Protein AF-A0A7S3H8K3-F1 (afdb_monomer_lite)

pLDDT: mean 78.63, std 16.12, range [33.09, 97.62]

Structure (mmCIF, N/CA/C/O backbone):
data_AF-A0A7S3H8K3-F1
#
_entry.id   AF-A0A7S3H8K3-F1
#
loop_
_atom_site.group_PDB
_atom_site.id
_atom_site.type_symbol
_atom_site.label_atom_id
_atom_site.label_alt_id
_atom_site.label_comp_id
_atom_site.label_asym_id
_atom_site.label_entity_id
_atom_site.label_seq_id
_atom_site.pdbx_PDB_ins_code
_atom_site.Cartn_x
_atom_site.Cartn_y
_atom_site.Cartn_z
_atom_site.occupancy
_atom_site.B_iso_or_equiv
_atom_site.auth_seq_id
_atom_site.auth_comp_id
_atom_site.auth_asym_id
_atom_site.auth_atom_id
_atom_site.pdbx_PDB_model_num
ATOM 1 N N . MET A 1 1 ? 14.362 -2.021 -53.880 1.00 33.09 1 MET A N 1
ATOM 2 C CA . MET A 1 1 ? 14.331 -0.546 -53.837 1.00 33.09 1 MET A CA 1
ATOM 3 C C . MET A 1 1 ? 14.587 -0.143 -52.399 1.00 33.09 1 MET A C 1
ATOM 5 O O . MET A 1 1 ? 13.755 -0.390 -51.541 1.00 33.09 1 MET A O 1
ATOM 9 N N . SER A 1 2 ? 15.816 0.286 -52.134 1.00 35.47 2 SER A N 1
ATOM 10 C CA . SER A 1 2 ? 16.356 0.644 -50.824 1.00 35.47 2 SER A CA 1
ATOM 11 C C . SER A 1 2 ? 15.890 2.044 -50.431 1.00 35.47 2 SER A C 1
ATOM 13 O O . SER A 1 2 ? 16.261 3.012 -51.094 1.00 35.47 2 SER A O 1
ATOM 15 N N . ASN A 1 3 ? 15.096 2.151 -49.368 1.00 38.47 3 ASN A N 1
ATOM 16 C CA . ASN A 1 3 ? 14.711 3.436 -48.794 1.00 38.47 3 ASN A CA 1
ATOM 17 C C . ASN A 1 3 ? 15.936 4.079 -48.118 1.00 38.47 3 ASN A C 1
ATOM 19 O O . ASN A 1 3 ? 16.306 3.711 -47.008 1.00 38.47 3 ASN A O 1
ATOM 23 N N . LEU A 1 4 ? 16.577 5.029 -48.805 1.00 46.22 4 LEU A N 1
ATOM 24 C CA . LEU A 1 4 ? 17.332 6.112 -48.167 1.00 46.22 4 LEU A CA 1
ATOM 25 C C . LEU A 1 4 ? 16.278 6.998 -47.472 1.00 46.22 4 LEU A C 1
ATOM 27 O O . LEU A 1 4 ? 15.368 7.457 -48.150 1.00 46.22 4 LEU A O 1
ATOM 31 N N . SER A 1 5 ? 16.245 7.190 -46.153 1.00 44.81 5 SER A N 1
ATOM 32 C CA . SER A 1 5 ? 17.262 7.886 -45.366 1.00 44.81 5 SER A CA 1
ATOM 33 C C . SER A 1 5 ? 17.168 7.557 -43.861 1.00 44.81 5 SER A C 1
ATOM 35 O O . SER A 1 5 ? 16.826 8.429 -43.064 1.00 44.81 5 SER A O 1
ATOM 37 N N . THR A 1 6 ? 17.482 6.333 -43.431 1.00 53.59 6 THR A N 1
ATOM 38 C CA . THR A 1 6 ? 17.764 6.118 -42.000 1.00 53.59 6 THR A CA 1
ATOM 39 C C . THR A 1 6 ? 19.028 6.909 -41.675 1.00 53.59 6 THR A C 1
ATOM 41 O O . THR A 1 6 ? 20.124 6.562 -42.128 1.00 53.59 6 THR A O 1
ATOM 44 N N . THR A 1 7 ? 18.893 8.038 -40.981 1.00 63.34 7 THR A N 1
ATOM 45 C CA . THR A 1 7 ? 20.067 8.816 -40.570 1.00 63.34 7 THR A CA 1
ATOM 46 C C . THR A 1 7 ? 20.932 7.941 -39.660 1.00 63.34 7 THR A C 1
ATOM 48 O O . THR A 1 7 ? 20.416 7.141 -38.883 1.00 63.34 7 THR A O 1
ATOM 51 N N . SER A 1 8 ? 22.264 8.068 -39.719 1.00 69.56 8 SER A N 1
ATOM 52 C CA . SER A 1 8 ? 23.170 7.281 -38.857 1.00 69.56 8 SER A CA 1
ATOM 53 C C . SER A 1 8 ? 22.810 7.372 -37.361 1.00 69.56 8 SER A C 1
ATOM 55 O O . SER A 1 8 ? 23.169 6.478 -36.596 1.00 69.56 8 SER A O 1
ATOM 57 N N . GLY A 1 9 ? 22.108 8.436 -36.950 1.00 72.69 9 GLY A N 1
ATOM 58 C CA . GLY A 1 9 ? 21.582 8.622 -35.600 1.00 72.69 9 GLY A CA 1
ATOM 59 C C . GLY A 1 9 ? 20.411 7.700 -35.233 1.00 72.69 9 GLY A C 1
ATOM 60 O O . GLY A 1 9 ? 20.362 7.248 -34.094 1.00 72.69 9 GLY A O 1
ATOM 61 N N . GLU A 1 10 ? 19.518 7.360 -36.168 1.00 73.38 10 GLU A N 1
ATOM 62 C CA . GLU A 1 10 ? 18.396 6.431 -35.932 1.00 73.38 10 GLU A CA 1
ATOM 63 C C . GLU A 1 10 ? 18.889 4.999 -35.706 1.00 73.38 10 GLU A C 1
ATOM 65 O O . GLU A 1 10 ? 18.539 4.379 -34.705 1.00 73.38 10 GLU A O 1
ATOM 70 N N . VAL A 1 11 ? 19.798 4.506 -36.558 1.00 79.38 11 VAL A N 1
ATOM 71 C CA . VAL A 1 11 ? 20.416 3.174 -36.385 1.00 79.38 11 VAL A CA 1
ATOM 72 C C . VAL A 1 11 ? 21.135 3.075 -35.038 1.00 79.38 11 VAL A C 1
ATOM 74 O O . VAL A 1 11 ? 21.120 2.039 -34.372 1.00 79.38 11 VAL A O 1
ATOM 77 N N . PHE A 1 12 ? 21.796 4.155 -34.624 1.00 80.25 12 PHE A N 1
ATOM 78 C CA . PHE A 1 12 ? 22.498 4.190 -33.349 1.00 80.25 12 PHE A CA 1
ATOM 79 C C . PHE A 1 12 ? 21.529 4.221 -32.155 1.00 80.25 12 PHE A C 1
ATOM 81 O O . PHE A 1 12 ? 21.750 3.508 -31.175 1.00 80.25 12 PHE A O 1
ATOM 88 N N . TYR A 1 13 ? 20.429 4.973 -32.255 1.00 81.81 13 TYR A N 1
ATOM 89 C CA . TYR A 1 13 ? 19.349 4.968 -31.265 1.00 81.81 13 TYR A CA 1
ATOM 90 C C . TYR A 1 13 ? 18.730 3.572 -31.103 1.00 81.81 13 TYR A C 1
ATOM 92 O O . TYR A 1 13 ? 18.602 3.085 -29.978 1.00 81.81 13 TYR A O 1
ATOM 100 N N . GLU A 1 14 ? 18.424 2.885 -32.205 1.00 83.19 14 GLU A N 1
ATOM 101 C CA . GLU A 1 14 ? 17.900 1.513 -32.177 1.00 83.19 14 GLU A CA 1
ATOM 102 C C . GLU A 1 14 ? 18.862 0.547 -31.478 1.00 83.19 14 GLU A C 1
ATOM 104 O O . GLU A 1 14 ? 18.434 -0.269 -30.659 1.00 83.19 14 GLU A O 1
ATOM 109 N N . ARG A 1 15 ? 20.173 0.672 -31.725 1.00 86.38 15 ARG A N 1
ATOM 110 C CA . ARG A 1 15 ? 21.194 -0.139 -31.039 1.00 86.38 15 ARG A CA 1
ATOM 111 C C . ARG A 1 15 ? 21.235 0.114 -29.534 1.00 86.38 15 ARG A C 1
ATOM 113 O O . ARG A 1 15 ? 21.370 -0.843 -28.774 1.00 86.38 15 ARG A O 1
ATOM 120 N N . ILE A 1 16 ? 21.096 1.365 -29.088 1.00 85.38 16 ILE A N 1
ATOM 121 C CA . ILE A 1 16 ? 21.002 1.675 -27.651 1.00 85.38 16 ILE A CA 1
ATOM 122 C C . ILE A 1 16 ? 19.738 1.044 -27.060 1.00 85.38 16 ILE A C 1
ATOM 124 O O . ILE A 1 16 ? 19.801 0.427 -25.997 1.00 85.38 16 ILE A O 1
ATOM 128 N N . CYS A 1 17 ? 18.604 1.138 -27.753 1.00 85.00 17 CYS A N 1
ATOM 129 C CA . CYS A 1 17 ? 17.354 0.528 -27.301 1.00 85.00 17 CYS A CA 1
ATOM 130 C C . CYS A 1 17 ? 17.479 -1.000 -27.181 1.00 85.00 17 CYS A C 1
ATOM 132 O O . CYS A 1 17 ? 17.064 -1.581 -26.177 1.00 85.00 17 CYS A O 1
ATOM 134 N N . GLN A 1 18 ? 18.117 -1.650 -28.159 1.00 88.69 18 GLN A N 1
ATOM 135 C CA . GLN A 1 18 ? 18.423 -3.084 -28.119 1.00 88.69 18 GLN A CA 1
ATOM 136 C C . GLN A 1 18 ? 19.351 -3.440 -26.954 1.00 88.69 18 GLN A C 1
ATOM 138 O O . GLN A 1 18 ? 19.105 -4.430 -26.261 1.00 88.69 18 GLN A O 1
ATOM 143 N N . PHE A 1 19 ? 20.385 -2.631 -26.703 1.00 89.44 19 PHE A N 1
ATOM 144 C CA . PHE A 1 19 ? 21.283 -2.813 -25.563 1.00 89.44 19 PHE A CA 1
ATOM 145 C C . PHE A 1 19 ? 20.520 -2.743 -24.236 1.00 89.44 19 PHE A C 1
ATOM 147 O O . PHE A 1 19 ? 20.643 -3.653 -23.418 1.00 89.44 19 PHE A O 1
ATOM 154 N N . ILE A 1 20 ? 19.679 -1.719 -24.049 1.00 88.38 20 ILE A N 1
ATOM 155 C CA . ILE A 1 20 ? 18.861 -1.559 -22.839 1.00 88.38 20 ILE A CA 1
ATOM 156 C C . ILE A 1 20 ? 17.924 -2.763 -22.662 1.00 88.38 20 ILE A C 1
ATOM 158 O O . ILE A 1 20 ? 17.860 -3.326 -21.568 1.00 88.38 20 ILE A O 1
ATOM 162 N N . SER A 1 21 ? 17.243 -3.200 -23.727 1.00 88.88 21 SER A N 1
ATOM 163 C CA . SER A 1 21 ? 16.340 -4.359 -23.674 1.00 88.88 21 SER A CA 1
ATOM 164 C C . SER A 1 21 ? 17.079 -5.653 -23.314 1.00 88.88 21 SER A C 1
ATOM 166 O O . SER A 1 21 ? 16.620 -6.427 -22.475 1.00 88.88 21 SER A O 1
ATOM 168 N N . THR A 1 22 ? 18.257 -5.871 -23.904 1.00 90.06 22 THR A N 1
ATOM 169 C CA . THR A 1 22 ? 19.086 -7.060 -23.646 1.00 90.06 22 THR A CA 1
ATOM 170 C C . THR A 1 22 ? 19.639 -7.059 -22.223 1.00 90.06 22 THR A C 1
ATOM 172 O O . THR A 1 22 ? 19.655 -8.099 -21.570 1.00 90.06 22 THR A O 1
ATOM 175 N N . TYR A 1 23 ? 20.050 -5.894 -21.715 1.00 88.38 23 TYR A N 1
ATOM 176 C CA . TYR A 1 23 ? 20.578 -5.761 -20.360 1.00 88.38 23 TYR A CA 1
ATOM 177 C C . TYR A 1 23 ? 19.525 -6.094 -19.298 1.00 88.38 23 TYR A C 1
ATOM 179 O O . TYR A 1 23 ? 19.797 -6.892 -18.403 1.00 88.38 23 TYR A O 1
ATOM 187 N N . VAL A 1 24 ? 18.310 -5.545 -19.419 1.00 88.00 24 VAL A N 1
ATOM 188 C CA . VAL A 1 24 ? 17.219 -5.814 -18.463 1.00 88.00 24 VAL A CA 1
ATOM 189 C C . VAL A 1 24 ? 16.836 -7.296 -18.449 1.00 88.00 24 VAL A C 1
ATOM 191 O O . VAL A 1 24 ? 16.533 -7.838 -17.393 1.00 88.00 24 VAL A O 1
ATOM 194 N N . LYS A 1 25 ? 16.888 -7.965 -19.606 1.00 87.94 25 LYS A N 1
ATOM 195 C CA . LYS A 1 25 ? 16.598 -9.402 -19.741 1.00 87.94 25 LYS A CA 1
ATOM 196 C C . LYS A 1 25 ? 17.767 -10.308 -19.351 1.00 87.94 25 LYS A C 1
ATOM 198 O O . LYS A 1 25 ? 17.625 -11.528 -19.360 1.00 87.94 25 LYS A O 1
ATOM 203 N N . SER A 1 26 ? 18.934 -9.742 -19.054 1.00 87.19 26 SER A N 1
ATOM 204 C CA . SER A 1 26 ? 20.105 -10.530 -18.688 1.00 87.19 26 SER A CA 1
ATOM 205 C C . SER A 1 26 ? 19.913 -11.210 -17.330 1.00 87.19 26 SER A C 1
ATOM 207 O O . SER A 1 26 ? 19.226 -10.699 -16.441 1.00 87.19 26 SER A O 1
ATOM 209 N N . ASN A 1 27 ? 20.584 -12.350 -17.141 1.00 80.62 27 ASN A N 1
ATOM 210 C CA . ASN A 1 27 ? 20.534 -13.099 -15.884 1.00 80.62 27 ASN A CA 1
ATOM 211 C C . ASN A 1 27 ? 21.048 -12.282 -14.681 1.00 80.62 27 ASN A C 1
ATOM 213 O O . ASN A 1 27 ? 20.649 -12.531 -13.551 1.00 80.62 27 ASN A O 1
ATOM 217 N N . ASN A 1 28 ? 21.883 -11.267 -14.925 1.00 76.81 28 ASN A N 1
ATOM 218 C CA . ASN A 1 28 ? 22.395 -10.368 -13.888 1.00 76.81 28 ASN A CA 1
ATOM 219 C C . ASN A 1 28 ? 21.309 -9.466 -13.282 1.00 76.81 28 ASN A C 1
ATOM 221 O O . ASN A 1 28 ? 21.497 -8.942 -12.188 1.00 76.81 28 ASN A O 1
ATOM 225 N N . VAL A 1 29 ? 20.200 -9.248 -13.993 1.00 80.31 29 VAL A N 1
ATOM 226 C CA . VAL A 1 29 ? 19.060 -8.475 -13.489 1.00 80.31 29 VAL A CA 1
ATOM 227 C C . VAL A 1 29 ? 17.968 -9.439 -13.045 1.00 80.31 29 VAL A C 1
ATOM 229 O O . VAL A 1 29 ? 17.649 -9.487 -11.863 1.00 80.31 29 VAL A O 1
ATOM 232 N N . LEU A 1 30 ? 17.447 -10.267 -13.955 1.00 82.50 30 LEU A N 1
ATOM 233 C CA . LEU A 1 30 ? 16.309 -11.143 -13.649 1.00 82.50 30 LEU A CA 1
ATOM 234 C C . LEU A 1 30 ? 16.648 -12.230 -12.620 1.00 82.50 30 LEU A C 1
ATOM 236 O O . LEU A 1 30 ? 15.874 -12.440 -11.691 1.00 82.50 30 LEU A O 1
ATOM 240 N N . GLY A 1 31 ? 17.811 -12.878 -12.743 1.00 78.81 31 GLY A N 1
ATOM 241 C CA . GLY A 1 31 ? 18.220 -13.950 -11.830 1.00 78.81 31 GLY A CA 1
ATOM 242 C C . GLY A 1 31 ? 18.550 -13.451 -10.422 1.00 78.81 31 GLY A C 1
ATOM 243 O O . GLY A 1 31 ? 18.346 -14.174 -9.450 1.00 78.81 31 GLY A O 1
ATOM 244 N N . ASN A 1 32 ? 19.009 -12.201 -10.304 1.00 81.00 32 ASN A N 1
ATOM 245 C CA . ASN A 1 32 ? 19.225 -11.565 -9.006 1.00 81.00 32 ASN A CA 1
ATOM 246 C C . ASN A 1 32 ? 17.895 -11.133 -8.375 1.00 81.00 32 ASN A C 1
ATOM 248 O O . ASN A 1 32 ? 17.703 -11.340 -7.186 1.00 81.00 32 ASN A O 1
ATOM 252 N N . ILE A 1 33 ? 16.953 -10.607 -9.167 1.00 83.19 33 ILE A N 1
ATOM 253 C CA . ILE A 1 33 ? 15.630 -10.188 -8.679 1.00 83.19 33 ILE A CA 1
ATOM 254 C C . ILE A 1 33 ? 14.794 -11.368 -8.169 1.00 83.19 33 ILE A C 1
ATOM 256 O O . ILE A 1 33 ? 14.071 -11.216 -7.188 1.00 83.19 33 ILE A O 1
ATOM 260 N N . GLU A 1 34 ? 14.891 -12.540 -8.799 1.00 80.75 34 GLU A N 1
ATOM 261 C CA . GLU A 1 34 ? 14.115 -13.724 -8.402 1.00 80.75 34 GLU A CA 1
ATOM 262 C C . GLU A 1 34 ? 14.371 -14.151 -6.949 1.00 80.75 34 GLU A C 1
ATOM 264 O O . GLU A 1 34 ? 13.470 -14.656 -6.283 1.00 80.75 34 GLU A O 1
ATOM 269 N N . LYS A 1 35 ? 15.587 -13.921 -6.447 1.00 80.56 35 LYS A N 1
ATOM 270 C CA . LYS A 1 35 ? 16.009 -14.298 -5.090 1.00 80.56 35 LYS A CA 1
ATOM 271 C C . LYS A 1 35 ? 16.165 -13.103 -4.153 1.00 80.56 35 LYS A C 1
ATOM 273 O O . LYS A 1 35 ? 16.567 -13.302 -3.013 1.00 80.56 35 LYS A O 1
ATOM 278 N N . ALA A 1 36 ? 15.896 -11.897 -4.643 1.00 81.12 36 ALA A N 1
ATOM 279 C CA . ALA A 1 36 ? 16.216 -10.668 -3.941 1.00 81.12 36 ALA A CA 1
ATOM 280 C C . ALA A 1 36 ? 15.257 -10.393 -2.782 1.00 81.12 36 ALA A C 1
ATOM 282 O O . ALA A 1 36 ? 14.032 -10.444 -2.938 1.00 81.12 36 ALA A O 1
ATOM 283 N N . ASP A 1 37 ? 15.833 -9.966 -1.661 1.00 87.56 37 ASP A N 1
ATOM 284 C CA . ASP A 1 37 ? 15.104 -9.238 -0.626 1.00 87.56 37 ASP A CA 1
ATOM 285 C C . ASP A 1 37 ? 14.764 -7.812 -1.105 1.00 87.56 37 ASP A C 1
ATOM 287 O O . ASP A 1 37 ? 15.300 -7.315 -2.102 1.00 87.56 37 ASP A O 1
ATOM 291 N N . LEU A 1 38 ? 13.895 -7.096 -0.377 1.00 88.94 38 LEU A N 1
ATOM 292 C CA . LEU A 1 38 ? 13.489 -5.742 -0.781 1.00 88.94 38 LEU A CA 1
ATOM 293 C C . LEU A 1 38 ? 14.676 -4.774 -0.982 1.00 88.94 38 LEU A C 1
ATOM 295 O O . LEU A 1 38 ? 14.692 -4.092 -2.008 1.00 88.94 38 LEU A O 1
ATOM 299 N N . PRO A 1 39 ? 15.687 -4.706 -0.089 1.00 91.06 39 PRO A N 1
ATOM 300 C CA . PRO A 1 39 ? 16.847 -3.836 -0.293 1.00 91.06 39 PRO A CA 1
ATOM 301 C C . PRO A 1 39 ? 17.624 -4.160 -1.569 1.00 91.06 39 PRO A C 1
ATOM 303 O O . PRO A 1 39 ? 18.055 -3.249 -2.274 1.00 91.06 39 PRO A O 1
ATOM 306 N N . GLU A 1 40 ? 17.770 -5.444 -1.897 1.00 90.31 40 GLU A N 1
ATOM 307 C CA . GLU A 1 40 ? 18.467 -5.890 -3.103 1.00 90.31 40 GLU A CA 1
ATOM 308 C C . GLU A 1 40 ? 17.673 -5.533 -4.361 1.00 90.31 40 GLU A C 1
ATOM 310 O O . GLU A 1 40 ? 18.241 -5.006 -5.320 1.00 90.31 40 GLU A O 1
ATOM 315 N N . PHE A 1 41 ? 16.348 -5.713 -4.335 1.00 90.75 41 PHE A N 1
ATOM 316 C CA . PHE A 1 41 ? 15.469 -5.287 -5.424 1.00 90.75 41 PHE A CA 1
ATOM 317 C C . PHE A 1 41 ? 15.605 -3.780 -5.684 1.00 90.75 41 PHE A C 1
ATOM 319 O O . PHE A 1 41 ? 15.790 -3.348 -6.828 1.00 90.75 41 PHE A O 1
ATOM 326 N N . ILE A 1 42 ? 15.551 -2.968 -4.622 1.00 90.88 42 ILE A N 1
ATOM 327 C CA . ILE A 1 42 ? 15.715 -1.515 -4.729 1.00 90.88 42 ILE A CA 1
ATOM 328 C C . ILE A 1 42 ? 17.122 -1.159 -5.210 1.00 90.88 42 ILE A C 1
ATOM 330 O O . ILE A 1 42 ? 17.254 -0.292 -6.072 1.00 90.88 42 ILE A O 1
ATOM 334 N N . ALA A 1 43 ? 18.169 -1.840 -4.745 1.00 91.06 43 ALA A N 1
ATOM 335 C CA . ALA A 1 43 ? 19.530 -1.605 -5.217 1.00 91.06 43 ALA A CA 1
ATOM 336 C C . ALA A 1 43 ? 19.663 -1.864 -6.727 1.00 91.06 43 ALA A C 1
ATOM 338 O O . ALA A 1 43 ? 20.198 -1.014 -7.442 1.00 91.06 43 ALA A O 1
ATOM 339 N N . ILE A 1 44 ? 19.105 -2.969 -7.236 1.00 90.44 44 ILE A N 1
ATOM 340 C CA . ILE A 1 44 ? 19.089 -3.286 -8.674 1.00 90.44 44 ILE A CA 1
ATOM 341 C C . ILE A 1 44 ? 18.356 -2.189 -9.455 1.00 90.44 44 ILE A C 1
ATOM 343 O O . ILE A 1 44 ? 18.853 -1.713 -10.481 1.00 90.44 44 ILE A O 1
ATOM 347 N N . TRP A 1 45 ? 17.210 -1.732 -8.948 1.00 91.12 45 TRP A N 1
ATOM 348 C CA . TRP A 1 45 ? 16.466 -0.623 -9.538 1.00 91.12 45 TRP A CA 1
ATOM 349 C C . TRP A 1 45 ? 17.272 0.686 -9.570 1.00 91.12 45 TRP A C 1
ATOM 351 O O . TRP A 1 45 ? 17.320 1.364 -10.601 1.00 91.12 45 TRP A O 1
ATOM 361 N N . GLN A 1 46 ? 17.952 1.042 -8.480 1.00 90.94 46 GLN A N 1
ATOM 362 C CA . GLN A 1 46 ? 18.791 2.242 -8.413 1.00 90.94 46 GLN A CA 1
ATOM 363 C C . GLN A 1 46 ? 19.998 2.145 -9.351 1.00 90.94 46 GLN A C 1
ATOM 365 O O . GLN A 1 46 ? 20.290 3.101 -10.074 1.00 90.94 46 GLN A O 1
ATOM 370 N N . SER A 1 47 ? 20.670 0.990 -9.403 1.00 90.62 47 SER A N 1
ATOM 371 C CA . SER A 1 47 ? 21.759 0.736 -10.352 1.00 90.62 47 SER A CA 1
ATOM 372 C C . SER A 1 47 ? 21.281 0.866 -11.797 1.00 90.62 47 SER A C 1
ATOM 374 O O . SER A 1 47 ? 21.967 1.482 -12.616 1.00 90.62 47 SER A O 1
ATOM 376 N N . TYR A 1 48 ? 20.080 0.370 -12.102 1.00 90.62 48 TYR A N 1
ATOM 377 C CA . TYR A 1 48 ? 19.468 0.527 -13.416 1.00 90.62 48 TYR A CA 1
ATOM 378 C C . TYR A 1 48 ? 19.187 2.001 -13.748 1.00 90.62 48 TYR A C 1
ATOM 380 O O . TYR A 1 48 ? 19.639 2.484 -14.788 1.00 90.62 48 TYR A O 1
ATOM 388 N N . LYS A 1 49 ? 18.531 2.753 -12.849 1.00 88.81 49 LYS A N 1
ATOM 389 C CA . LYS A 1 49 ? 18.300 4.205 -13.015 1.00 88.81 49 LYS A CA 1
ATOM 390 C C . LYS A 1 49 ? 19.610 4.956 -13.264 1.00 88.81 49 LYS A C 1
ATOM 392 O O . LYS A 1 49 ? 19.680 5.809 -14.151 1.00 88.81 49 LYS A O 1
ATOM 397 N N . LEU A 1 50 ? 20.652 4.627 -12.501 1.00 89.81 50 LEU A N 1
ATOM 398 C CA . LEU A 1 50 ? 21.964 5.249 -12.625 1.00 89.81 50 LEU A CA 1
ATOM 399 C C . LEU A 1 50 ? 22.597 4.950 -13.988 1.00 89.81 50 LEU A C 1
ATOM 401 O O . LEU A 1 50 ? 23.049 5.877 -14.658 1.00 89.81 50 LEU A O 1
ATOM 405 N N . MET A 1 51 ? 22.585 3.689 -14.427 1.00 90.88 51 MET A N 1
ATOM 406 C CA . MET A 1 51 ? 23.093 3.294 -15.744 1.00 90.88 51 MET A CA 1
ATOM 407 C C . MET A 1 51 ? 22.394 4.074 -16.864 1.00 90.88 51 MET A C 1
ATOM 409 O O . MET A 1 51 ? 23.060 4.629 -17.737 1.00 90.88 51 MET A O 1
ATOM 413 N N . ILE A 1 52 ? 21.064 4.174 -16.820 1.00 88.12 52 ILE A N 1
ATOM 414 C CA . ILE A 1 52 ? 20.295 4.919 -17.822 1.00 88.12 52 ILE A CA 1
ATOM 415 C C . ILE A 1 52 ? 20.642 6.407 -17.798 1.00 88.12 52 ILE A C 1
ATOM 417 O O . ILE A 1 52 ? 20.858 6.990 -18.857 1.00 88.12 52 ILE A O 1
ATOM 421 N N . LYS A 1 53 ? 20.786 7.014 -16.614 1.00 87.19 53 LYS A N 1
ATOM 422 C CA . LYS A 1 53 ? 21.221 8.412 -16.480 1.00 87.19 53 LYS A CA 1
ATOM 423 C C . LYS A 1 53 ? 22.588 8.652 -17.131 1.00 87.19 53 LYS A C 1
ATOM 425 O O . LYS A 1 53 ? 22.767 9.667 -17.803 1.00 87.19 53 LYS A O 1
ATOM 430 N N . TRP A 1 54 ? 23.532 7.724 -16.971 1.00 89.50 54 TRP A N 1
ATOM 431 C CA . TRP A 1 54 ? 24.840 7.802 -17.629 1.00 89.50 54 TRP A CA 1
ATOM 432 C C . TRP A 1 54 ? 24.746 7.644 -19.147 1.00 89.50 54 TRP A C 1
ATOM 434 O O . TRP A 1 54 ? 25.369 8.423 -19.864 1.00 89.50 54 TRP A O 1
ATOM 444 N N . ILE A 1 55 ? 23.946 6.695 -19.642 1.00 86.69 55 ILE A N 1
ATOM 445 C CA . ILE A 1 55 ? 23.706 6.504 -21.083 1.00 86.69 5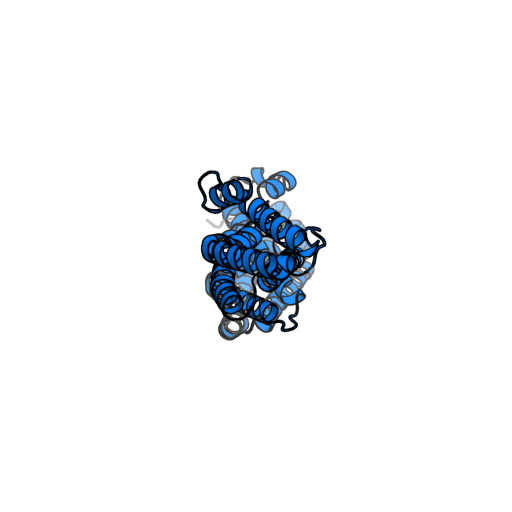5 ILE A CA 1
ATOM 446 C C . ILE A 1 55 ? 23.100 7.775 -21.691 1.00 86.69 55 ILE A C 1
ATOM 448 O O . ILE A 1 55 ? 23.597 8.277 -22.696 1.00 86.69 55 ILE A O 1
ATOM 452 N N . VAL A 1 56 ? 22.075 8.337 -21.051 1.00 83.69 56 VAL A N 1
ATOM 453 C CA . VAL A 1 56 ? 21.437 9.597 -21.457 1.00 83.69 56 VAL A CA 1
ATOM 454 C C . VAL A 1 56 ? 22.455 10.736 -21.505 1.00 83.69 56 VAL A C 1
ATOM 456 O O . VAL A 1 56 ? 22.534 11.451 -22.499 1.00 83.69 56 VAL A O 1
ATOM 459 N N . HIS A 1 57 ? 23.285 10.877 -20.469 1.00 83.94 57 HIS A N 1
ATOM 460 C CA . HIS A 1 57 ? 24.302 11.925 -20.421 1.00 83.94 57 HIS A CA 1
ATOM 461 C C . HIS A 1 57 ? 25.364 11.766 -21.519 1.00 83.94 57 HIS A C 1
ATOM 463 O O . HIS A 1 57 ? 25.701 12.740 -22.193 1.00 83.94 57 HIS A O 1
ATOM 469 N N . LEU A 1 58 ? 25.853 10.543 -21.742 1.00 84.75 58 LEU A N 1
ATOM 470 C CA . LEU A 1 58 ? 26.844 10.237 -22.777 1.00 84.75 58 LEU A CA 1
ATOM 471 C C . LEU A 1 58 ? 26.311 10.539 -24.187 1.00 84.75 58 LEU A C 1
ATOM 473 O O . LEU A 1 58 ? 27.059 10.980 -25.057 1.00 84.75 58 LEU A O 1
ATOM 477 N N . PHE A 1 59 ? 25.011 10.331 -24.402 1.00 80.19 59 PHE A N 1
ATOM 478 C CA . PHE A 1 59 ? 24.357 10.478 -25.701 1.00 80.19 59 PHE A CA 1
ATOM 479 C C . PHE A 1 59 ? 23.428 11.696 -25.786 1.00 80.19 59 PHE A C 1
ATOM 481 O O . PHE A 1 59 ? 22.572 11.759 -26.667 1.00 80.19 59 PHE A O 1
ATOM 488 N N . MET A 1 60 ? 23.632 12.708 -24.940 1.00 77.50 60 MET A N 1
ATOM 489 C CA . MET A 1 60 ? 22.763 13.890 -24.849 1.00 77.50 60 MET A CA 1
ATOM 490 C C . MET A 1 60 ? 22.631 14.641 -26.186 1.00 77.50 60 MET A C 1
ATOM 492 O O . MET A 1 60 ? 21.566 15.155 -26.530 1.00 77.50 60 MET A O 1
ATOM 496 N N . HIS A 1 61 ? 23.701 14.671 -26.989 1.00 69.75 61 HIS A N 1
ATOM 497 C CA . HIS A 1 61 ? 23.670 15.278 -28.322 1.00 69.75 61 HIS A CA 1
ATOM 498 C C . HIS A 1 61 ? 22.783 14.510 -29.308 1.00 69.75 61 HIS A C 1
ATOM 500 O O . HIS A 1 61 ? 22.104 15.140 -30.119 1.00 69.75 61 HIS A O 1
ATOM 506 N N . LEU A 1 62 ? 22.741 13.178 -29.217 1.00 68.06 62 LEU A N 1
ATOM 507 C CA . LEU A 1 62 ? 21.821 12.347 -29.998 1.00 68.06 62 LEU A CA 1
ATOM 508 C C . LEU A 1 62 ? 20.385 12.518 -29.499 1.00 68.06 62 LEU A C 1
ATOM 510 O O . LEU A 1 62 ? 19.471 12.660 -30.307 1.00 68.06 62 LEU A O 1
ATOM 514 N N . GLU A 1 63 ? 20.199 12.589 -28.179 1.00 64.31 63 GLU A N 1
ATOM 515 C CA . GLU A 1 63 ? 18.895 12.808 -27.554 1.00 64.31 63 GLU A CA 1
ATOM 516 C C . GLU A 1 63 ? 18.286 14.163 -27.959 1.00 64.31 63 GLU A C 1
ATOM 518 O O . GLU A 1 63 ? 17.108 14.254 -28.280 1.00 64.31 63 GLU A O 1
ATOM 523 N N . SER A 1 64 ? 19.085 15.230 -28.028 1.00 66.00 64 SER A N 1
ATOM 524 C CA . SER A 1 64 ? 18.581 16.569 -28.365 1.00 66.00 64 SER A CA 1
ATOM 525 C C . SER A 1 64 ? 18.312 16.780 -29.860 1.00 66.00 64 SER A C 1
ATOM 527 O O . SER A 1 64 ? 17.416 17.556 -30.207 1.00 66.00 64 SER A O 1
ATOM 529 N N . SER A 1 65 ? 19.084 16.125 -30.735 1.00 61.06 65 SER A N 1
ATOM 530 C CA . SER A 1 65 ? 19.013 16.321 -32.190 1.00 61.06 65 SER A CA 1
ATOM 531 C C . SER A 1 65 ? 18.102 15.304 -32.878 1.00 61.06 65 SER A C 1
ATOM 533 O O . SER A 1 65 ? 17.161 15.703 -33.552 1.00 61.06 65 SER A O 1
ATOM 535 N N . VAL A 1 66 ? 18.309 14.003 -32.669 1.00 58.53 66 VAL A N 1
ATOM 536 C CA . VAL A 1 66 ? 17.588 12.935 -33.386 1.00 58.53 66 VAL A CA 1
ATOM 537 C C . VAL A 1 66 ? 16.167 12.765 -32.849 1.00 58.53 66 VAL A C 1
ATOM 539 O O . VAL A 1 66 ? 15.221 12.668 -33.624 1.00 58.53 66 VAL A O 1
ATOM 542 N N . ILE A 1 67 ? 15.978 12.794 -31.527 1.00 62.34 67 ILE A N 1
ATOM 543 C CA . ILE A 1 67 ? 14.653 12.578 -30.915 1.00 62.34 67 ILE A CA 1
ATOM 544 C C . ILE A 1 67 ? 13.722 13.759 -31.186 1.00 62.34 67 ILE A C 1
ATOM 546 O O . ILE A 1 67 ? 12.537 13.567 -31.445 1.00 62.34 67 ILE A O 1
ATOM 550 N N . ARG A 1 68 ? 14.261 14.983 -31.172 1.00 60.22 68 ARG A N 1
ATOM 551 C CA . ARG A 1 68 ? 13.489 16.210 -31.407 1.00 60.22 68 ARG A CA 1
ATOM 552 C C . ARG A 1 68 ? 13.101 16.389 -32.875 1.00 60.22 68 ARG A C 1
ATOM 554 O O . ARG A 1 68 ? 12.056 16.968 -33.143 1.00 60.22 68 ARG A O 1
ATOM 561 N N . LEU A 1 69 ? 13.924 15.889 -33.800 1.00 57.44 69 LEU A N 1
ATOM 562 C CA . LEU A 1 69 ? 13.642 15.917 -35.237 1.00 57.44 69 LEU A CA 1
ATOM 563 C C . LEU A 1 69 ? 12.680 14.798 -35.670 1.00 57.44 69 LEU A C 1
ATOM 565 O O . LEU A 1 69 ? 11.874 15.023 -36.565 1.00 57.44 69 LEU A O 1
ATOM 569 N N . ASN A 1 70 ? 12.726 13.635 -35.010 1.00 59.69 70 ASN A N 1
ATOM 570 C CA . ASN A 1 70 ? 11.962 12.445 -35.410 1.00 59.69 70 ASN A CA 1
ATOM 571 C C . ASN A 1 70 ? 10.775 12.104 -34.484 1.00 59.69 70 ASN A C 1
ATOM 573 O O . ASN A 1 70 ? 10.071 11.119 -34.715 1.00 59.69 70 ASN A O 1
ATOM 577 N N . GLU A 1 71 ? 10.540 12.900 -33.435 1.00 63.94 71 GLU A N 1
ATOM 578 C CA . GLU A 1 71 ? 9.461 12.709 -32.452 1.00 63.94 71 GLU A CA 1
ATOM 579 C C . GLU A 1 71 ? 9.463 11.293 -31.816 1.00 63.94 71 GLU A C 1
ATOM 581 O O . GLU A 1 71 ? 8.426 10.632 -31.682 1.00 63.94 71 GLU A O 1
ATOM 586 N N . LEU A 1 72 ? 10.657 10.811 -31.452 1.00 67.06 72 LEU A N 1
ATOM 587 C CA . LEU A 1 72 ? 10.881 9.503 -30.819 1.00 67.06 72 LEU A CA 1
ATOM 588 C C . LEU A 1 72 ? 10.714 9.571 -29.287 1.00 67.06 72 LEU A C 1
ATOM 590 O O . LEU A 1 72 ? 10.664 10.651 -28.696 1.00 67.06 72 LEU A O 1
ATOM 594 N N . LEU A 1 73 ? 10.660 8.414 -28.617 1.00 68.44 73 LEU A N 1
ATOM 595 C CA . LEU A 1 73 ? 10.708 8.358 -27.151 1.00 68.44 73 LEU A CA 1
ATOM 596 C C . LEU A 1 73 ? 12.092 8.747 -26.637 1.00 68.44 73 LEU A C 1
ATOM 598 O O . LEU A 1 73 ? 13.114 8.362 -27.207 1.00 68.44 73 LEU A O 1
ATOM 602 N N . THR A 1 74 ? 12.130 9.413 -25.484 1.00 79.44 74 THR A N 1
ATOM 603 C CA . THR A 1 74 ? 13.390 9.610 -24.755 1.00 79.44 74 THR A CA 1
ATOM 604 C C . THR A 1 74 ? 13.984 8.264 -24.335 1.00 79.44 74 THR A C 1
ATOM 606 O O . THR A 1 74 ? 13.252 7.299 -24.090 1.00 79.44 74 THR A O 1
ATOM 609 N N . LEU A 1 75 ? 15.311 8.185 -24.208 1.00 81.19 75 LEU A N 1
ATOM 610 C CA . LEU A 1 75 ? 15.977 6.946 -23.781 1.00 81.19 75 LEU A CA 1
ATOM 611 C C . LEU A 1 75 ? 15.534 6.522 -22.374 1.00 81.19 75 LEU A C 1
ATOM 613 O O . LEU A 1 75 ? 15.383 5.332 -22.102 1.00 81.19 75 LEU A O 1
ATOM 617 N N . THR A 1 76 ? 15.245 7.498 -21.510 1.00 81.31 76 THR A N 1
ATOM 618 C CA . THR A 1 76 ? 14.657 7.258 -20.187 1.00 81.31 76 THR A CA 1
ATOM 619 C C . THR A 1 76 ? 13.288 6.590 -20.305 1.00 81.31 76 THR A C 1
ATOM 621 O O . THR A 1 76 ? 13.028 5.600 -19.628 1.00 81.31 76 THR A O 1
ATOM 624 N N . SER A 1 77 ? 12.422 7.074 -21.199 1.00 79.25 77 SER A N 1
ATOM 625 C CA . SER A 1 77 ? 11.110 6.469 -21.444 1.00 79.25 77 SER A CA 1
ATOM 626 C C . SER A 1 77 ? 11.222 5.033 -21.964 1.00 79.25 77 SER A C 1
ATOM 628 O O . SER A 1 77 ? 10.544 4.150 -21.444 1.00 79.25 77 SER A O 1
ATOM 630 N N . VAL A 1 78 ? 12.109 4.773 -22.932 1.00 83.62 78 VAL A N 1
ATOM 631 C CA . VAL A 1 78 ? 12.344 3.416 -23.464 1.00 83.62 78 VAL A CA 1
ATOM 632 C C . VAL A 1 78 ? 12.833 2.470 -22.369 1.00 83.62 78 VAL A C 1
ATOM 634 O O . VAL A 1 78 ? 12.372 1.331 -22.278 1.00 83.62 78 VAL A O 1
ATOM 637 N N . ALA A 1 79 ? 13.748 2.935 -21.521 1.00 85.44 79 ALA A N 1
ATOM 638 C CA . ALA A 1 79 ? 14.249 2.160 -20.397 1.00 85.44 79 ALA A CA 1
ATOM 639 C C . ALA A 1 79 ? 13.138 1.785 -19.407 1.00 85.44 79 ALA A C 1
ATOM 641 O O . ALA A 1 79 ? 13.007 0.621 -19.032 1.00 85.44 79 ALA A O 1
ATOM 642 N N . LEU A 1 80 ? 12.284 2.746 -19.045 1.00 84.94 80 LEU A N 1
ATOM 643 C CA . LEU A 1 80 ? 11.152 2.503 -18.151 1.00 84.94 80 LEU A CA 1
ATOM 644 C C . LEU A 1 80 ? 10.163 1.484 -18.727 1.00 84.94 80 LEU A C 1
ATOM 646 O O . LEU A 1 80 ? 9.745 0.584 -18.003 1.00 84.94 80 LEU A O 1
ATOM 650 N N . VAL A 1 81 ? 9.832 1.578 -20.020 1.00 83.81 81 VAL A N 1
ATOM 651 C CA . VAL A 1 81 ? 8.946 0.608 -20.691 1.00 83.81 81 VAL A CA 1
ATOM 652 C C . VAL A 1 81 ? 9.565 -0.793 -20.691 1.00 83.81 81 VAL A C 1
ATOM 654 O O . VAL A 1 81 ? 8.897 -1.759 -20.334 1.00 83.81 81 VAL A O 1
ATOM 657 N N . ASN A 1 82 ? 10.860 -0.920 -21.004 1.00 87.06 82 ASN A N 1
ATOM 658 C CA . ASN A 1 82 ? 11.541 -2.221 -20.991 1.00 87.06 82 ASN A CA 1
ATOM 659 C C . ASN A 1 82 ? 11.593 -2.840 -19.588 1.00 87.06 82 ASN A C 1
ATOM 661 O O . ASN A 1 82 ? 11.384 -4.049 -19.442 1.00 87.06 82 ASN A O 1
ATOM 665 N N . PHE A 1 83 ? 11.858 -2.025 -18.563 1.00 88.62 83 PHE A N 1
ATOM 666 C CA . PHE A 1 83 ? 11.844 -2.471 -17.172 1.00 88.62 83 PHE A CA 1
ATOM 667 C C . PHE A 1 83 ? 10.437 -2.900 -16.741 1.00 88.62 83 PHE A C 1
ATOM 669 O O . PHE A 1 83 ? 10.277 -3.956 -16.130 1.00 88.62 83 PHE A O 1
ATOM 676 N N . GLN A 1 84 ? 9.406 -2.145 -17.125 1.00 88.50 84 GLN A N 1
ATOM 677 C CA . GLN A 1 84 ? 8.016 -2.493 -16.841 1.00 88.50 84 GLN A CA 1
ATOM 678 C C . GLN A 1 84 ? 7.636 -3.847 -17.459 1.00 88.50 84 GLN A C 1
ATOM 680 O O . GLN A 1 84 ? 7.112 -4.717 -16.762 1.00 88.50 84 GLN A O 1
ATOM 685 N N . GLN A 1 85 ? 7.937 -4.044 -18.744 1.00 88.06 85 GLN A N 1
ATOM 686 C CA . GLN A 1 85 ? 7.523 -5.236 -19.486 1.00 88.06 85 GLN A CA 1
ATOM 687 C C . GLN A 1 85 ? 8.295 -6.494 -19.080 1.00 88.06 85 GLN A C 1
ATOM 689 O O . GLN A 1 85 ? 7.740 -7.588 -19.161 1.00 88.06 85 GLN A O 1
ATOM 694 N N . SER A 1 86 ? 9.559 -6.356 -18.669 1.00 86.75 86 SER A N 1
ATOM 695 C CA . SER A 1 86 ? 10.432 -7.505 -18.378 1.00 86.75 86 SER A CA 1
ATOM 696 C C . SER A 1 86 ? 10.509 -7.838 -16.885 1.00 86.75 86 SER A C 1
ATOM 698 O O . SER A 1 86 ? 10.548 -9.010 -16.521 1.00 86.75 86 SER A O 1
ATOM 700 N N . VAL A 1 87 ? 10.550 -6.819 -16.021 1.00 88.44 87 VAL A N 1
ATOM 701 C CA . VAL A 1 87 ? 10.756 -6.983 -14.574 1.00 88.44 87 VAL A CA 1
ATOM 702 C C . VAL A 1 87 ? 9.444 -6.810 -13.823 1.00 88.44 87 VAL A C 1
ATOM 704 O O . VAL A 1 87 ? 9.023 -7.716 -13.109 1.00 88.44 87 VAL A O 1
ATOM 707 N N . TYR A 1 88 ? 8.779 -5.664 -13.980 1.00 88.00 88 TYR A N 1
ATOM 708 C CA . TYR A 1 88 ? 7.604 -5.348 -13.165 1.00 88.00 88 TYR A CA 1
ATOM 709 C C . TYR A 1 88 ? 6.448 -6.323 -13.411 1.00 88.00 88 TYR A C 1
ATOM 711 O O . TYR A 1 88 ? 5.878 -6.845 -12.460 1.00 88.00 88 TYR A O 1
ATOM 719 N N . SER A 1 89 ? 6.151 -6.630 -14.674 1.00 86.44 89 SER A N 1
ATOM 720 C CA . SER A 1 89 ? 5.130 -7.615 -15.066 1.00 86.44 89 SER A CA 1
ATOM 721 C C . SER A 1 89 ? 5.305 -8.987 -14.400 1.00 86.44 89 SER A C 1
ATOM 723 O O . SER A 1 89 ? 4.313 -9.652 -14.118 1.00 86.44 89 SER A O 1
ATOM 725 N N . THR A 1 90 ? 6.547 -9.389 -14.124 1.00 88.88 90 THR A N 1
ATOM 726 C CA . THR A 1 90 ? 6.888 -10.698 -13.555 1.00 88.88 90 THR A CA 1
ATOM 727 C C . THR A 1 90 ? 6.952 -10.662 -12.027 1.00 88.88 90 THR A C 1
ATOM 729 O O . THR A 1 90 ? 6.489 -11.588 -11.368 1.00 88.88 90 THR A O 1
ATOM 732 N N . PHE A 1 91 ? 7.516 -9.597 -11.450 1.00 89.25 91 PHE A N 1
ATOM 733 C CA . PHE A 1 91 ? 7.894 -9.553 -10.032 1.00 89.25 91 PHE A CA 1
ATOM 734 C C . PHE A 1 91 ? 7.058 -8.597 -9.173 1.00 89.25 91 PHE A C 1
ATOM 736 O O . PHE A 1 91 ? 7.333 -8.474 -7.979 1.00 89.25 91 PHE A O 1
ATOM 743 N N . HIS A 1 92 ? 6.034 -7.930 -9.723 1.00 89.94 92 HIS A N 1
ATOM 744 C CA . HIS A 1 92 ? 5.206 -6.999 -8.942 1.00 89.94 92 HIS A CA 1
ATOM 745 C C . HIS A 1 92 ? 4.546 -7.668 -7.726 1.00 89.94 92 HIS A C 1
ATOM 747 O O . HIS A 1 92 ? 4.476 -7.057 -6.667 1.00 89.94 92 HIS A O 1
ATOM 753 N N . SER A 1 93 ? 4.105 -8.926 -7.842 1.00 91.50 93 SER A N 1
ATOM 754 C CA . SER A 1 93 ? 3.481 -9.665 -6.737 1.00 91.50 93 SER A CA 1
ATOM 755 C C . SER A 1 93 ? 4.458 -9.912 -5.585 1.00 91.50 93 SER A C 1
ATOM 757 O O . SER A 1 93 ? 4.105 -9.702 -4.424 1.00 91.50 93 SER A O 1
ATOM 759 N N . ASN A 1 94 ? 5.698 -10.292 -5.907 1.00 92.12 94 ASN A N 1
ATOM 760 C CA . ASN A 1 94 ? 6.766 -10.467 -4.926 1.00 92.12 94 ASN A CA 1
ATOM 761 C C . ASN A 1 94 ? 7.127 -9.130 -4.262 1.00 92.12 94 ASN A C 1
ATOM 763 O O . ASN A 1 94 ? 7.198 -9.043 -3.040 1.00 92.12 94 ASN A O 1
ATOM 767 N N . LEU A 1 95 ? 7.265 -8.061 -5.055 1.00 92.19 95 LEU A N 1
ATOM 768 C CA . LEU A 1 95 ? 7.519 -6.717 -4.534 1.00 92.19 95 LEU A CA 1
ATOM 769 C C . LEU A 1 95 ? 6.420 -6.282 -3.553 1.00 92.19 95 LEU A C 1
ATOM 771 O O . LEU A 1 95 ? 6.731 -5.767 -2.480 1.00 92.19 95 LEU A O 1
ATOM 775 N N . THR A 1 96 ? 5.145 -6.516 -3.883 1.00 94.44 96 THR A N 1
ATOM 776 C CA . THR A 1 96 ? 4.024 -6.219 -2.981 1.00 94.44 96 THR A CA 1
ATOM 777 C C . THR A 1 96 ? 4.155 -7.023 -1.690 1.00 94.44 96 THR A C 1
ATOM 779 O O . THR A 1 96 ? 4.088 -6.439 -0.612 1.00 94.44 96 THR A O 1
ATOM 782 N N . ALA A 1 97 ? 4.398 -8.334 -1.772 1.00 93.81 97 ALA A N 1
ATOM 783 C CA . ALA A 1 97 ? 4.540 -9.194 -0.596 1.00 93.81 97 ALA A CA 1
ATOM 784 C C . ALA A 1 97 ? 5.683 -8.746 0.335 1.00 93.81 97 ALA A C 1
ATOM 786 O O . ALA A 1 97 ? 5.500 -8.690 1.553 1.00 93.81 97 ALA A O 1
ATOM 787 N N . LEU A 1 98 ? 6.832 -8.363 -0.228 1.00 92.88 98 LEU A N 1
ATOM 788 C CA . LEU A 1 98 ? 7.978 -7.846 0.522 1.00 92.88 98 LEU A CA 1
ATOM 789 C C . LEU A 1 98 ? 7.681 -6.497 1.194 1.00 92.88 98 LEU A C 1
ATOM 791 O O . LEU A 1 98 ? 8.038 -6.288 2.351 1.00 92.88 98 LEU A O 1
ATOM 795 N N . CYS A 1 99 ? 6.994 -5.582 0.508 1.00 94.31 99 CYS A N 1
ATOM 796 C CA . CYS A 1 99 ? 6.580 -4.320 1.121 1.00 94.31 99 CYS A CA 1
ATOM 797 C C . CYS A 1 99 ? 5.573 -4.539 2.259 1.00 94.31 99 CYS A C 1
ATOM 799 O O . CYS A 1 99 ? 5.662 -3.882 3.294 1.00 94.31 99 CYS A O 1
ATOM 801 N N . LEU A 1 100 ? 4.620 -5.460 2.086 1.00 95.00 100 LEU A N 1
ATOM 802 C CA . LEU A 1 100 ? 3.632 -5.777 3.118 1.00 95.00 100 LEU A CA 1
ATOM 803 C C . LEU A 1 100 ? 4.276 -6.431 4.341 1.00 95.00 100 LEU A C 1
ATOM 805 O O . LEU A 1 100 ? 3.922 -6.076 5.462 1.00 95.00 100 LEU A O 1
ATOM 809 N N . SER A 1 101 ? 5.241 -7.335 4.152 1.00 93.56 101 SER A N 1
ATOM 810 C CA . SER A 1 101 ? 5.934 -7.973 5.275 1.00 93.56 101 SER A CA 1
ATOM 811 C C . SER A 1 101 ? 6.723 -6.966 6.117 1.00 93.56 101 SER A C 1
ATOM 813 O O . SER A 1 101 ? 6.724 -7.074 7.342 1.00 93.56 101 SER A O 1
ATOM 815 N N . LEU A 1 102 ? 7.314 -5.935 5.501 1.00 93.75 102 LEU A N 1
ATOM 816 C CA . LEU A 1 102 ? 7.935 -4.832 6.240 1.00 93.75 102 LEU A CA 1
ATOM 817 C C . LEU A 1 102 ? 6.920 -3.992 7.018 1.00 93.75 102 LEU A C 1
ATOM 819 O O . LEU A 1 102 ? 7.179 -3.649 8.168 1.00 93.75 102 LEU A O 1
ATOM 823 N N . ILE A 1 103 ? 5.758 -3.690 6.436 1.00 94.94 103 ILE A N 1
ATOM 824 C CA . ILE A 1 103 ? 4.711 -2.937 7.144 1.00 94.94 103 ILE A CA 1
ATOM 825 C C . ILE A 1 103 ? 4.153 -3.748 8.321 1.00 94.94 103 ILE A C 1
ATOM 827 O O . ILE A 1 103 ? 3.860 -3.185 9.373 1.00 94.94 103 ILE A O 1
ATOM 831 N N . LEU A 1 104 ? 4.032 -5.072 8.188 1.00 94.88 104 LEU A N 1
ATOM 832 C CA . LEU A 1 104 ? 3.626 -5.934 9.301 1.00 94.88 104 LEU A CA 1
ATOM 833 C C . LEU A 1 104 ? 4.646 -5.897 10.447 1.00 94.88 104 LEU A C 1
ATOM 835 O O . LEU A 1 104 ? 4.247 -5.715 11.594 1.00 94.88 104 LEU A O 1
ATOM 839 N N . LYS A 1 105 ? 5.946 -5.955 10.142 1.00 93.38 105 LYS A N 1
ATOM 840 C CA . LYS A 1 105 ? 7.011 -5.784 11.146 1.00 93.38 105 LYS A CA 1
ATOM 841 C C . LYS A 1 105 ? 6.939 -4.425 11.847 1.00 93.38 105 LYS A C 1
ATOM 843 O O . LYS A 1 105 ? 7.014 -4.349 13.071 1.00 93.38 105 LYS A O 1
ATOM 848 N N . GLU A 1 106 ? 6.700 -3.350 11.093 1.00 94.56 106 GLU A N 1
ATOM 849 C CA . GLU A 1 106 ? 6.488 -2.011 11.664 1.00 94.56 106 GLU A CA 1
ATOM 850 C C . GLU A 1 106 ? 5.256 -1.955 12.585 1.00 94.56 106 GLU A C 1
ATOM 852 O O . GLU A 1 106 ? 5.251 -1.256 13.601 1.00 94.56 106 GLU A O 1
ATOM 857 N N . ARG A 1 107 ? 4.186 -2.687 12.254 1.00 94.19 107 ARG A N 1
ATOM 858 C CA . ARG A 1 107 ? 2.979 -2.785 13.094 1.00 94.19 107 ARG A CA 1
ATOM 859 C C . ARG A 1 107 ? 3.207 -3.557 14.385 1.00 94.19 107 ARG A C 1
ATOM 861 O O . ARG A 1 107 ? 2.574 -3.240 15.391 1.00 94.19 107 ARG A O 1
ATOM 868 N N . GLU A 1 108 ? 4.106 -4.530 14.367 1.00 93.06 108 GLU A N 1
ATOM 869 C CA . GLU A 1 108 ? 4.535 -5.270 15.557 1.00 93.06 108 GLU A CA 1
ATOM 870 C C . GLU A 1 108 ? 5.506 -4.465 16.438 1.00 93.06 108 GLU A C 1
ATOM 872 O O . GLU A 1 108 ? 5.734 -4.827 17.592 1.00 93.06 108 GLU A O 1
ATOM 877 N N . GLY A 1 109 ? 5.992 -3.321 15.945 1.00 90.62 109 GLY A N 1
ATOM 878 C CA . GLY A 1 109 ? 6.842 -2.386 16.683 1.00 90.62 109 GLY A CA 1
ATOM 879 C C . GLY A 1 109 ? 8.324 -2.468 16.322 1.00 90.62 109 GLY A C 1
ATOM 880 O O . GLY A 1 109 ? 9.144 -1.856 17.009 1.00 90.62 109 GLY A O 1
ATOM 881 N N . GLU A 1 110 ? 8.688 -3.196 15.263 1.00 93.25 110 GLU A N 1
ATOM 882 C CA . GLU A 1 110 ? 10.057 -3.198 14.749 1.00 93.25 110 GLU A CA 1
ATOM 883 C C . GLU A 1 110 ? 10.382 -1.878 14.033 1.00 93.25 110 GLU A C 1
ATOM 885 O O . GLU A 1 110 ? 9.545 -1.282 13.352 1.00 93.25 110 GLU A O 1
ATOM 890 N N . LEU A 1 111 ? 11.630 -1.422 14.162 1.00 89.62 111 LEU A N 1
ATOM 891 C CA . LEU A 1 111 ? 12.117 -0.262 13.421 1.00 89.62 111 LEU A CA 1
ATOM 892 C C . LEU A 1 111 ? 12.388 -0.662 11.970 1.00 89.62 111 LEU A C 1
ATOM 894 O O . LEU A 1 111 ? 13.216 -1.534 11.708 1.00 89.62 111 LEU A O 1
ATOM 898 N N . ILE A 1 112 ? 11.720 0.011 11.035 1.00 91.56 112 ILE A N 1
ATOM 899 C CA . ILE A 1 112 ? 11.903 -0.203 9.599 1.00 91.56 112 ILE A CA 1
ATOM 900 C C . ILE A 1 112 ? 12.605 0.981 8.935 1.00 91.56 112 ILE A C 1
ATOM 902 O O . ILE A 1 112 ? 12.514 2.125 9.385 1.00 91.56 112 ILE A O 1
ATOM 906 N N . ASP A 1 113 ? 13.274 0.707 7.817 1.00 90.56 113 ASP A N 1
ATOM 907 C CA . ASP A 1 113 ? 13.787 1.756 6.944 1.00 90.56 113 ASP A CA 1
ATOM 908 C C . ASP A 1 113 ? 12.657 2.300 6.058 1.00 90.56 113 ASP A C 1
ATOM 910 O O . ASP A 1 113 ? 12.300 1.726 5.026 1.00 90.56 113 ASP A O 1
ATOM 914 N N . VAL A 1 114 ? 12.087 3.433 6.470 1.00 89.88 114 VAL A N 1
ATOM 915 C CA . VAL A 1 114 ? 11.008 4.119 5.742 1.00 89.88 114 VAL A CA 1
ATOM 916 C C . VAL A 1 114 ? 11.448 4.544 4.337 1.00 89.88 114 VAL A C 1
ATOM 918 O O . VAL A 1 114 ? 10.627 4.556 3.417 1.00 89.88 114 VAL A O 1
ATOM 921 N N . SER A 1 115 ? 12.736 4.847 4.133 1.00 90.88 115 SER A N 1
ATOM 922 C CA . SER A 1 115 ? 13.242 5.256 2.816 1.00 90.88 115 SER A CA 1
ATOM 923 C C . SER A 1 115 ? 13.120 4.127 1.790 1.00 90.88 115 SER A C 1
ATOM 925 O O . SER A 1 115 ? 12.782 4.368 0.629 1.00 90.88 115 SER A O 1
ATOM 927 N N . LEU A 1 116 ? 13.278 2.879 2.240 1.00 92.12 116 LEU A N 1
ATOM 928 C CA . LEU A 1 116 ? 13.123 1.695 1.407 1.00 92.12 116 LEU A CA 1
ATOM 929 C C . LEU A 1 116 ? 11.676 1.522 0.924 1.00 92.12 116 LEU A C 1
ATOM 931 O O . LEU A 1 116 ? 11.453 1.198 -0.244 1.00 92.12 116 LEU A O 1
ATOM 935 N N . LEU A 1 117 ? 10.690 1.778 1.793 1.00 91.56 117 LEU A N 1
ATOM 936 C CA . LEU A 1 117 ? 9.273 1.765 1.413 1.00 91.56 117 LEU A CA 1
ATOM 937 C C . LEU A 1 117 ? 8.921 2.917 0.467 1.00 91.56 117 LEU A C 1
ATOM 939 O O . LEU A 1 117 ? 8.171 2.723 -0.485 1.00 91.56 117 LEU A O 1
ATOM 943 N N . GLN A 1 118 ? 9.468 4.112 0.679 1.00 91.38 118 GLN A N 1
ATOM 944 C CA . GLN A 1 118 ? 9.226 5.237 -0.229 1.00 91.38 118 GLN A CA 1
ATOM 945 C C . GLN A 1 118 ? 9.764 4.951 -1.640 1.00 91.38 118 GLN A C 1
ATOM 947 O O . GLN A 1 118 ? 9.061 5.170 -2.630 1.00 91.38 118 GLN A O 1
ATOM 952 N N . GLU A 1 119 ? 10.979 4.406 -1.745 1.00 91.12 119 GLU A N 1
ATOM 953 C CA . GLU A 1 119 ? 11.579 4.017 -3.027 1.00 91.12 119 GLU A CA 1
ATOM 954 C C . GLU A 1 119 ? 10.829 2.855 -3.689 1.00 91.12 119 GLU A C 1
ATOM 956 O O . GLU A 1 119 ? 10.629 2.859 -4.908 1.00 91.12 119 GLU A O 1
ATOM 961 N N . SER A 1 120 ? 10.350 1.881 -2.908 1.00 91.38 120 SER A N 1
ATOM 962 C CA . SER A 1 120 ? 9.552 0.779 -3.451 1.00 91.38 120 SER A CA 1
ATOM 963 C C . SER A 1 120 ? 8.215 1.265 -4.005 1.00 91.38 120 SER A C 1
ATOM 965 O O . SER A 1 120 ? 7.825 0.870 -5.104 1.00 91.38 120 SER A O 1
ATOM 967 N N . LEU A 1 121 ? 7.547 2.192 -3.317 1.00 89.69 121 LEU A N 1
ATOM 968 C CA . LEU A 1 121 ? 6.303 2.804 -3.778 1.00 89.69 121 LEU A CA 1
ATOM 969 C C . LEU A 1 121 ? 6.509 3.682 -5.013 1.00 89.69 121 LEU A C 1
ATOM 971 O O . LEU A 1 121 ? 5.666 3.677 -5.918 1.00 89.69 121 LEU A O 1
ATOM 975 N N . GLN A 1 122 ? 7.656 4.359 -5.115 1.00 87.69 122 GLN A N 1
ATOM 976 C CA . GLN A 1 122 ? 8.028 5.108 -6.315 1.00 87.69 122 GLN A CA 1
ATOM 977 C C . GLN A 1 122 ? 8.074 4.209 -7.562 1.00 87.69 122 GLN A C 1
ATOM 979 O O . GLN A 1 122 ? 7.687 4.657 -8.644 1.00 87.69 122 GLN A O 1
ATOM 984 N N . ILE A 1 123 ? 8.469 2.936 -7.435 1.00 90.12 123 ILE A N 1
ATOM 985 C CA . ILE A 1 123 ? 8.491 1.994 -8.565 1.00 90.12 123 ILE A CA 1
ATOM 986 C C . ILE A 1 123 ? 7.085 1.803 -9.142 1.00 90.12 123 ILE A C 1
ATOM 988 O O . ILE A 1 123 ? 6.918 1.941 -10.351 1.00 90.12 123 ILE A O 1
ATOM 992 N N . TYR A 1 124 ? 6.055 1.577 -8.318 1.00 89.25 124 TYR A N 1
ATOM 993 C CA . TYR A 1 124 ? 4.669 1.425 -8.801 1.00 89.25 124 TYR A CA 1
ATOM 994 C C . TYR A 1 124 ? 4.198 2.652 -9.590 1.00 89.25 124 TYR A C 1
ATOM 996 O O . TYR A 1 124 ? 3.551 2.521 -10.633 1.00 89.25 124 TYR A O 1
ATOM 1004 N N . LEU A 1 125 ? 4.558 3.849 -9.116 1.00 84.62 125 LEU A N 1
ATOM 1005 C CA . LEU A 1 125 ? 4.247 5.112 -9.785 1.00 84.62 125 LEU A CA 1
ATOM 1006 C C . LEU A 1 125 ? 4.964 5.217 -11.139 1.00 84.62 125 LEU A C 1
ATOM 1008 O O . LEU A 1 125 ? 4.334 5.480 -12.166 1.00 84.62 125 LEU A O 1
ATOM 1012 N N . MET A 1 126 ? 6.273 4.956 -11.158 1.00 84.00 126 MET A N 1
ATOM 1013 C CA . MET A 1 126 ? 7.098 5.041 -12.367 1.00 84.00 126 MET A CA 1
ATOM 1014 C C . MET A 1 126 ? 6.702 4.001 -13.418 1.00 84.00 126 MET A C 1
ATOM 1016 O O . MET A 1 126 ? 6.690 4.310 -14.610 1.00 84.00 126 MET A O 1
ATOM 1020 N N . MET A 1 127 ? 6.325 2.793 -13.000 1.00 88.19 127 MET A N 1
ATOM 1021 C CA . MET A 1 127 ? 5.842 1.755 -13.911 1.00 88.19 127 ME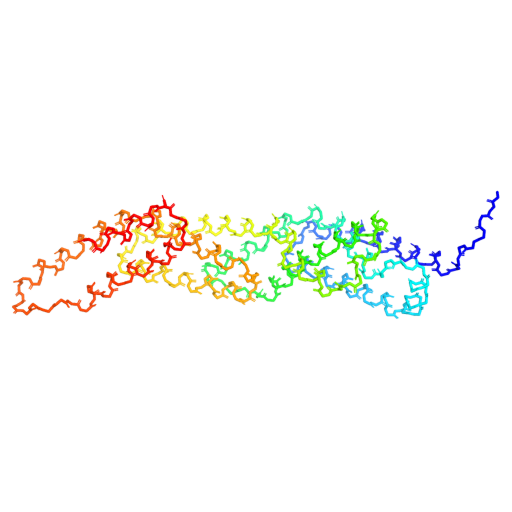T A CA 1
ATOM 1022 C C . MET A 1 127 ? 4.470 2.106 -14.497 1.00 88.19 127 MET A C 1
ATOM 1024 O O . MET A 1 127 ? 4.227 1.838 -15.675 1.00 88.19 127 MET A O 1
ATOM 1028 N N . GLY A 1 128 ? 3.594 2.761 -13.724 1.00 81.81 128 GLY A N 1
ATOM 1029 C CA . GLY A 1 128 ? 2.312 3.267 -14.226 1.00 81.81 128 GLY A CA 1
ATOM 1030 C C . GLY A 1 128 ? 2.503 4.284 -15.353 1.00 81.81 128 GLY A C 1
ATOM 1031 O O . GLY A 1 128 ? 1.885 4.164 -16.412 1.00 81.81 128 GLY A O 1
ATOM 1032 N N . LEU A 1 129 ? 3.436 5.225 -15.167 1.00 76.75 129 LEU A N 1
ATOM 1033 C CA . LEU A 1 129 ? 3.831 6.182 -16.205 1.00 76.75 129 LEU A CA 1
ATOM 1034 C C . LEU A 1 129 ? 4.421 5.483 -17.438 1.00 76.75 129 LEU A C 1
ATOM 1036 O O . LEU A 1 129 ? 4.087 5.848 -18.564 1.00 76.75 129 LEU A O 1
ATOM 1040 N N . ALA A 1 130 ? 5.260 4.460 -17.244 1.00 81.12 130 ALA A N 1
ATOM 1041 C CA . ALA A 1 130 ? 5.857 3.698 -18.340 1.00 81.12 130 ALA A CA 1
ATOM 1042 C C . ALA A 1 130 ? 4.791 3.060 -19.246 1.00 81.12 130 ALA A C 1
ATOM 1044 O O . ALA A 1 130 ? 4.846 3.214 -20.464 1.00 81.12 130 ALA A O 1
ATOM 1045 N N . SER A 1 131 ? 3.779 2.416 -18.657 1.00 79.44 131 SER A N 1
ATOM 1046 C CA . SER A 1 131 ? 2.670 1.819 -19.415 1.00 79.44 131 SER A CA 1
ATOM 1047 C C . SER A 1 131 ? 1.882 2.865 -20.211 1.00 79.44 131 SER A C 1
ATOM 1049 O O . SER A 1 131 ? 1.503 2.614 -21.354 1.00 79.44 131 SER A O 1
ATOM 1051 N N . MET A 1 132 ? 1.674 4.058 -19.651 1.00 71.94 132 MET A N 1
ATOM 1052 C CA . MET A 1 132 ? 0.994 5.142 -20.362 1.00 71.94 132 MET A CA 1
ATOM 1053 C C . MET A 1 132 ? 1.808 5.648 -21.547 1.00 71.94 132 MET A C 1
ATOM 1055 O O . MET A 1 132 ? 1.243 5.848 -22.619 1.00 71.94 132 MET A O 1
ATOM 1059 N N . ILE A 1 133 ? 3.121 5.811 -21.380 1.00 71.44 133 ILE A N 1
ATOM 1060 C CA . ILE A 1 133 ? 4.010 6.216 -22.473 1.00 71.44 133 ILE A CA 1
ATOM 1061 C C . ILE A 1 133 ? 3.947 5.201 -23.625 1.00 71.44 133 ILE A C 1
ATOM 1063 O O . ILE A 1 133 ? 3.812 5.611 -24.776 1.00 71.44 133 ILE A O 1
ATOM 1067 N N . ASP A 1 134 ? 3.977 3.903 -23.315 1.00 72.94 134 ASP A N 1
ATOM 1068 C CA . ASP A 1 134 ? 3.873 2.824 -24.307 1.00 72.94 134 ASP A CA 1
ATOM 1069 C C . ASP A 1 134 ? 2.542 2.901 -25.082 1.00 72.94 134 ASP A C 1
ATOM 1071 O O . ASP A 1 134 ? 2.522 2.953 -26.313 1.00 72.94 134 ASP A O 1
ATOM 1075 N N . THR A 1 135 ? 1.413 3.041 -24.370 1.00 71.25 135 THR A N 1
ATOM 1076 C CA . THR A 1 135 ? 0.086 3.172 -25.008 1.00 71.25 135 THR A CA 1
ATOM 1077 C C . THR A 1 135 ? -0.073 4.458 -25.821 1.00 71.25 135 THR A C 1
ATOM 1079 O O . THR A 1 135 ? -0.642 4.430 -26.912 1.00 71.25 135 THR A O 1
ATOM 1082 N N . ALA A 1 136 ? 0.437 5.587 -25.326 1.00 67.00 136 ALA A N 1
ATOM 1083 C CA . ALA A 1 136 ? 0.342 6.870 -26.010 1.00 67.00 136 ALA A CA 1
ATOM 1084 C C . ALA A 1 136 ? 1.183 6.886 -27.289 1.00 67.00 136 ALA A C 1
ATOM 1086 O O . ALA A 1 136 ? 0.754 7.480 -28.276 1.00 67.00 136 ALA A O 1
ATOM 1087 N N . PHE A 1 137 ? 2.331 6.203 -27.292 1.00 64.12 137 PHE A N 1
ATOM 1088 C CA . PHE A 1 137 ? 3.153 6.037 -28.487 1.00 64.12 137 PHE A CA 1
ATOM 1089 C C . PHE A 1 137 ? 2.537 5.070 -29.503 1.00 64.12 137 PHE A C 1
ATOM 1091 O O . PHE A 1 137 ? 2.636 5.309 -30.703 1.00 64.12 137 PHE A O 1
ATOM 1098 N N . ALA A 1 138 ? 1.859 4.016 -29.038 1.00 64.31 138 ALA A N 1
ATOM 1099 C CA . ALA A 1 138 ? 1.151 3.078 -29.907 1.00 64.31 138 ALA A CA 1
ATOM 1100 C C . ALA A 1 138 ? -0.067 3.709 -30.614 1.00 64.31 138 ALA A C 1
ATOM 1102 O O . ALA A 1 138 ? -0.473 3.248 -31.679 1.00 64.31 138 ALA A O 1
ATOM 1103 N N . THR A 1 139 ? -0.662 4.764 -30.047 1.00 57.12 139 THR A N 1
ATOM 1104 C CA . THR A 1 139 ? -1.739 5.523 -30.701 1.00 57.12 139 THR A CA 1
ATOM 1105 C C . THR A 1 139 ? -1.184 6.689 -31.522 1.00 57.12 139 THR A C 1
ATOM 1107 O O . THR A 1 139 ? -0.413 7.488 -31.006 1.00 57.12 139 THR A O 1
ATOM 1110 N N . GLU A 1 140 ? -1.662 6.908 -32.752 1.00 53.91 140 GLU A N 1
ATOM 1111 C CA . GLU A 1 140 ? -1.284 8.060 -33.610 1.00 53.91 140 GLU A CA 1
ATOM 1112 C C . GLU A 1 140 ? -1.664 9.455 -33.033 1.00 53.91 140 GLU A C 1
ATOM 1114 O O . GLU A 1 140 ? -1.550 10.484 -33.698 1.00 53.91 140 GLU A O 1
ATOM 1119 N N . LYS A 1 141 ? -2.117 9.544 -31.776 1.00 48.50 141 LYS A N 1
ATOM 1120 C CA . LYS A 1 141 ? -2.602 10.771 -31.122 1.00 48.50 141 LYS A CA 1
ATOM 1121 C C . LYS A 1 141 ? -1.496 11.505 -30.351 1.00 48.50 141 LYS A C 1
ATOM 1123 O O . LYS A 1 141 ? -1.598 11.737 -29.147 1.00 48.50 141 LYS A O 1
ATOM 1128 N N . ARG A 1 142 ? -0.477 11.971 -31.080 1.00 50.62 142 ARG A N 1
ATOM 1129 C CA . ARG A 1 142 ? 0.639 12.799 -30.567 1.00 50.62 142 ARG A CA 1
ATOM 1130 C C . ARG A 1 142 ? 0.210 14.119 -29.897 1.00 50.62 142 ARG A C 1
ATOM 1132 O O . ARG A 1 142 ? 0.933 14.650 -29.060 1.00 50.62 142 ARG A O 1
ATOM 1139 N N . GLU A 1 143 ? -0.977 14.653 -30.196 1.00 50.44 143 GLU A N 1
ATOM 1140 C CA . GLU A 1 143 ? -1.397 15.977 -29.699 1.00 50.44 143 GLU A CA 1
ATOM 1141 C C . GLU A 1 143 ? -1.892 16.018 -28.247 1.00 50.44 143 GLU A C 1
ATOM 1143 O O . GLU A 1 143 ? -1.848 17.079 -27.623 1.00 50.44 143 GLU A O 1
ATOM 1148 N N . LYS A 1 144 ? -2.310 14.890 -27.659 1.00 48.78 144 LYS A N 1
ATOM 1149 C CA . LYS A 1 144 ? -2.850 14.889 -26.285 1.00 48.78 144 LYS A CA 1
ATOM 1150 C C . LYS A 1 144 ? -1.784 14.997 -25.186 1.00 48.78 144 LYS A C 1
ATOM 1152 O O . LYS A 1 144 ? -2.137 15.219 -24.033 1.00 48.78 144 LYS A O 1
ATOM 1157 N N . LEU A 1 145 ? -0.499 14.911 -25.536 1.00 49.97 145 LEU A N 1
ATOM 1158 C CA . LEU A 1 145 ? 0.631 15.035 -24.605 1.00 49.97 145 LEU A CA 1
ATOM 1159 C C . LEU A 1 145 ? 1.157 16.475 -24.452 1.00 49.97 145 LEU A C 1
ATOM 1161 O O . LEU A 1 145 ? 1.990 16.724 -23.586 1.00 49.97 145 LEU A O 1
ATOM 1165 N N . LYS A 1 146 ? 0.674 17.442 -25.251 1.00 50.09 146 LYS A N 1
ATOM 1166 C CA . LYS A 1 146 ? 1.143 18.845 -25.194 1.00 50.09 146 LYS A CA 1
ATOM 1167 C C . LYS A 1 146 ? 0.688 19.598 -23.946 1.00 50.09 146 LYS A C 1
ATOM 1169 O O . LYS A 1 146 ? 1.277 20.616 -23.602 1.00 50.09 146 LYS A O 1
ATOM 1174 N N . ASN A 1 147 ? -0.341 19.105 -23.263 1.00 49.53 147 ASN A N 1
ATOM 1175 C CA . ASN A 1 147 ? -0.828 19.701 -22.030 1.00 49.53 147 ASN A CA 1
ATOM 1176 C C . ASN A 1 147 ? -0.398 18.820 -20.857 1.00 49.53 147 ASN A C 1
ATOM 1178 O O . ASN A 1 147 ? -1.208 18.107 -20.269 1.00 49.53 147 ASN A O 1
ATOM 1182 N N . ILE A 1 148 ? 0.911 18.819 -20.590 1.00 48.25 148 ILE A N 1
ATOM 1183 C CA . ILE A 1 148 ? 1.547 17.986 -19.563 1.00 48.25 148 ILE A CA 1
ATOM 1184 C C . ILE A 1 148 ? 0.858 18.195 -18.208 1.00 48.25 148 ILE A C 1
ATOM 1186 O O . ILE A 1 148 ? 0.617 17.211 -17.525 1.00 48.25 148 ILE A O 1
ATOM 1190 N N . ASP A 1 149 ? 0.424 19.420 -17.886 1.00 45.69 149 ASP A N 1
ATOM 1191 C CA . ASP A 1 149 ? -0.307 19.749 -16.651 1.00 45.69 149 ASP A CA 1
ATOM 1192 C C . ASP A 1 149 ? -1.739 19.196 -16.605 1.00 45.69 149 ASP A C 1
ATOM 1194 O O . ASP A 1 149 ? -2.214 18.794 -15.544 1.00 45.69 149 ASP A O 1
ATOM 1198 N N . ALA A 1 150 ? -2.449 19.144 -17.736 1.00 44.28 150 ALA A N 1
ATOM 1199 C CA . ALA A 1 150 ? -3.782 18.539 -17.799 1.00 44.28 150 ALA A CA 1
ATOM 1200 C C . ALA A 1 150 ? -3.703 17.009 -17.822 1.00 44.28 150 ALA A C 1
ATOM 1202 O O . ALA A 1 150 ? -4.548 16.344 -17.232 1.00 44.28 150 ALA A O 1
ATOM 1203 N N . ALA A 1 151 ? -2.665 16.456 -18.452 1.00 47.69 151 ALA A N 1
ATOM 1204 C CA . ALA A 1 151 ? -2.360 15.040 -18.389 1.00 47.69 151 ALA A CA 1
ATOM 1205 C C . ALA A 1 151 ? -2.009 14.670 -16.936 1.00 47.69 151 ALA A C 1
ATOM 1207 O O . ALA A 1 151 ? -2.678 13.811 -16.378 1.00 47.69 151 ALA A O 1
ATOM 1208 N N . LEU A 1 152 ? -1.107 15.411 -16.270 1.00 50.22 152 LEU A N 1
ATOM 1209 C CA . LEU A 1 152 ? -0.789 15.269 -14.837 1.00 50.22 152 LEU A CA 1
ATOM 1210 C C . LEU A 1 152 ? -2.033 15.313 -13.937 1.00 50.22 152 LEU A C 1
ATOM 1212 O O . LEU A 1 152 ? -2.115 14.533 -12.995 1.00 50.22 152 LEU A O 1
ATOM 1216 N N . ARG A 1 153 ? -3.009 16.186 -14.234 1.00 43.03 153 ARG A N 1
ATOM 1217 C CA . ARG A 1 153 ? -4.283 16.279 -13.491 1.00 43.03 153 ARG A CA 1
ATOM 1218 C C . ARG A 1 153 ? -5.273 15.152 -13.802 1.00 43.03 153 ARG A C 1
ATOM 1220 O O . ARG A 1 153 ? -6.086 14.822 -12.953 1.00 43.03 153 ARG A O 1
ATOM 1227 N N . VAL A 1 154 ? -5.209 14.534 -14.983 1.00 49.19 154 VAL A N 1
ATOM 1228 C CA . VAL A 1 154 ? -5.907 13.263 -15.267 1.00 49.19 154 VAL A CA 1
ATOM 1229 C C . VAL A 1 154 ? -5.171 12.078 -14.604 1.00 49.19 154 VAL A C 1
ATOM 1231 O O . VAL A 1 154 ? -5.790 11.058 -14.312 1.00 49.19 154 VAL A O 1
ATOM 1234 N N . TYR A 1 155 ? -3.874 12.227 -14.305 1.00 52.16 155 TYR A N 1
ATOM 1235 C CA . TYR A 1 155 ? -2.974 11.222 -13.717 1.00 52.16 155 TYR A CA 1
ATOM 1236 C C . TYR A 1 155 ? -2.923 11.205 -12.182 1.00 52.16 155 TYR A C 1
ATOM 1238 O O . TYR A 1 155 ? -2.000 10.632 -11.606 1.00 52.16 155 TYR A O 1
ATOM 1246 N N . GLU A 1 156 ? -3.925 11.763 -11.503 1.00 46.28 156 GLU A N 1
ATOM 1247 C CA . GLU A 1 156 ? -3.980 11.811 -10.033 1.00 46.28 156 GLU A CA 1
ATOM 1248 C C . GLU A 1 156 ? -4.138 10.416 -9.378 1.00 46.28 156 GLU A C 1
ATOM 1250 O O . GLU A 1 156 ? -3.980 10.274 -8.169 1.00 46.28 156 GLU A O 1
ATOM 1255 N N . TYR A 1 157 ? -4.363 9.356 -10.173 1.00 46.53 157 TYR A N 1
ATOM 1256 C CA . TYR A 1 157 ? -4.518 7.978 -9.701 1.00 46.53 157 TYR A CA 1
ATOM 1257 C C . TYR A 1 157 ? -3.798 6.959 -10.591 1.00 46.53 157 TYR A C 1
ATOM 1259 O O . TYR A 1 157 ? -4.305 6.415 -11.570 1.00 46.53 157 TYR A O 1
ATOM 1267 N N . THR A 1 158 ? -2.568 6.703 -10.186 1.00 56.47 158 THR A N 1
ATOM 1268 C CA . THR A 1 158 ? -1.662 5.615 -10.532 1.00 56.47 158 THR A CA 1
ATOM 1269 C C . THR A 1 158 ? -2.352 4.265 -10.767 1.00 56.47 158 THR A C 1
ATOM 1271 O O . THR A 1 158 ? -2.806 3.617 -9.822 1.00 56.47 158 THR A O 1
ATOM 1274 N N . SER A 1 159 ? -2.361 3.778 -12.011 1.00 71.31 159 SER A N 1
ATOM 1275 C CA . SER A 1 159 ? -3.013 2.505 -12.350 1.00 71.31 159 SER A CA 1
ATOM 1276 C C . SER A 1 159 ? -2.419 1.314 -11.589 1.00 71.31 159 SER A C 1
ATOM 1278 O O . SER A 1 159 ? -3.175 0.508 -11.061 1.00 71.31 159 SER A O 1
ATOM 1280 N N . PHE A 1 160 ? -1.091 1.217 -11.467 1.00 84.88 160 PHE A N 1
ATOM 1281 C CA . PHE A 1 160 ? -0.449 0.059 -10.835 1.00 84.88 160 PHE A CA 1
ATOM 1282 C C . PHE A 1 160 ? -0.342 0.143 -9.313 1.00 84.88 160 PHE A C 1
ATOM 1284 O O . PHE A 1 160 ? -0.494 -0.877 -8.656 1.00 84.88 160 PHE A O 1
ATOM 1291 N N . TYR A 1 161 ? -0.173 1.326 -8.713 1.00 88.44 161 TYR A N 1
ATOM 1292 C CA . TYR A 1 161 ? -0.250 1.433 -7.248 1.00 88.44 161 TYR A CA 1
ATOM 1293 C C . TYR A 1 161 ? -1.644 1.041 -6.751 1.00 88.44 161 TYR A C 1
ATOM 1295 O O . TYR A 1 161 ? -1.756 0.207 -5.862 1.00 88.44 161 TYR A O 1
ATOM 1303 N N . LEU A 1 162 ? -2.715 1.578 -7.346 1.00 85.56 162 LEU A N 1
ATOM 1304 C CA . LEU A 1 162 ? -4.070 1.224 -6.914 1.00 85.56 162 LEU A CA 1
ATOM 1305 C C . LEU A 1 162 ? -4.395 -0.250 -7.187 1.00 85.56 162 LEU A C 1
ATOM 1307 O O . LEU A 1 162 ? -4.955 -0.926 -6.326 1.00 85.56 162 LEU A O 1
ATOM 1311 N N . ARG A 1 163 ? -4.025 -0.754 -8.372 1.00 86.00 163 ARG A N 1
ATOM 1312 C CA . ARG A 1 163 ? -4.327 -2.127 -8.795 1.00 86.00 163 ARG A CA 1
ATOM 1313 C C . ARG A 1 163 ? -3.509 -3.178 -8.046 1.00 86.00 163 ARG A C 1
ATOM 1315 O O . ARG A 1 163 ? -4.082 -4.160 -7.589 1.00 86.00 163 ARG A O 1
ATOM 1322 N N . ASP A 1 164 ? -2.197 -2.981 -7.941 1.00 89.25 164 ASP A N 1
ATOM 1323 C CA . ASP A 1 164 ? -1.257 -4.022 -7.506 1.00 89.25 164 ASP A CA 1
ATOM 1324 C C . ASP A 1 164 ? -0.822 -3.863 -6.041 1.00 89.25 164 ASP A C 1
ATOM 1326 O O . ASP A 1 164 ? -0.330 -4.825 -5.449 1.00 89.25 164 ASP A O 1
ATOM 1330 N N . TYR A 1 165 ? -1.005 -2.676 -5.444 1.00 92.00 165 TYR A N 1
ATOM 1331 C CA . TYR A 1 165 ? -0.561 -2.380 -4.079 1.00 92.00 165 TYR A CA 1
ATOM 1332 C C . TYR A 1 165 ? -1.699 -1.992 -3.124 1.00 92.00 165 TYR A C 1
ATOM 1334 O O . TYR A 1 165 ? -1.828 -2.610 -2.070 1.00 92.00 165 TYR A O 1
ATOM 1342 N N . GLU A 1 166 ? -2.547 -1.010 -3.465 1.00 93.12 166 GLU A N 1
ATOM 1343 C CA . GLU A 1 166 ? -3.566 -0.462 -2.551 1.00 93.12 166 GLU A CA 1
ATOM 1344 C C . GLU A 1 166 ? -4.541 -1.544 -2.066 1.00 93.12 166 GLU A C 1
ATOM 1346 O O . GLU A 1 166 ? -4.786 -1.675 -0.867 1.00 93.12 166 GLU A O 1
ATOM 1351 N N . GLY A 1 167 ? -5.057 -2.369 -2.981 1.00 93.00 167 GLY A N 1
ATOM 1352 C CA . GLY A 1 167 ? -5.931 -3.482 -2.607 1.00 93.00 167 GLY A CA 1
ATOM 1353 C C . GLY A 1 167 ? -5.253 -4.464 -1.646 1.00 93.00 167 GLY A C 1
ATOM 1354 O O . GLY A 1 167 ? -5.864 -4.903 -0.672 1.00 93.00 167 GLY A O 1
ATOM 1355 N N . ALA A 1 168 ? -3.971 -4.753 -1.875 1.00 95.06 168 ALA A N 1
ATOM 1356 C CA . ALA A 1 168 ? -3.206 -5.694 -1.069 1.00 95.06 168 ALA A CA 1
ATOM 1357 C C . ALA A 1 168 ? -2.904 -5.145 0.336 1.00 95.06 168 ALA A C 1
ATOM 1359 O O . ALA A 1 168 ? -3.076 -5.869 1.317 1.00 95.06 168 ALA A O 1
ATOM 1360 N N . ILE A 1 169 ? -2.534 -3.862 0.466 1.00 95.25 169 ILE A N 1
ATOM 1361 C CA . ILE A 1 169 ? -2.326 -3.243 1.786 1.00 95.25 169 ILE A CA 1
ATOM 1362 C C . ILE A 1 169 ? -3.634 -3.128 2.565 1.00 95.25 169 ILE A C 1
ATOM 1364 O O . ILE A 1 169 ? -3.639 -3.389 3.766 1.00 95.25 169 ILE A O 1
ATOM 1368 N N . LEU A 1 170 ? -4.759 -2.809 1.916 1.00 95.94 170 LEU A N 1
ATOM 1369 C CA . LEU A 1 170 ? -6.059 -2.759 2.591 1.00 95.94 170 LEU A CA 1
ATOM 1370 C C . LEU A 1 170 ? -6.477 -4.137 3.114 1.00 95.94 170 LEU A C 1
ATOM 1372 O O . LEU A 1 170 ? -6.955 -4.230 4.244 1.00 95.94 170 LEU A O 1
ATOM 1376 N N . GLN A 1 171 ? -6.251 -5.200 2.337 1.00 96.44 171 GLN A N 1
ATOM 1377 C CA . GLN A 1 171 ? -6.541 -6.563 2.779 1.00 96.44 171 GLN A CA 1
ATOM 1378 C C . GLN A 1 171 ? -5.597 -7.012 3.902 1.00 96.44 171 GLN A C 1
ATOM 1380 O O . GLN A 1 171 ? -6.065 -7.454 4.943 1.00 96.44 171 GLN A O 1
ATOM 1385 N N . SER A 1 172 ? -4.287 -6.800 3.757 1.00 96.94 172 SER A N 1
ATOM 1386 C CA . SER A 1 172 ? -3.308 -7.113 4.809 1.00 96.94 172 SER A CA 1
ATOM 1387 C C . SER A 1 172 ? -3.603 -6.367 6.120 1.00 96.94 172 SER A C 1
ATOM 1389 O O . SER A 1 172 ? -3.470 -6.919 7.210 1.00 96.94 172 SER A O 1
ATOM 1391 N N . THR A 1 173 ? -4.056 -5.114 6.024 1.00 96.88 173 THR A N 1
ATOM 1392 C CA . THR A 1 173 ? -4.516 -4.315 7.172 1.00 96.88 173 THR A CA 1
ATOM 1393 C C . THR A 1 173 ? -5.761 -4.903 7.816 1.00 96.88 173 THR A C 1
ATOM 1395 O O . THR A 1 173 ? -5.827 -4.970 9.042 1.00 96.88 173 THR A O 1
ATOM 1398 N N . ARG A 1 174 ? -6.735 -5.329 7.005 1.00 96.62 174 ARG A N 1
ATOM 1399 C CA . ARG A 1 174 ? -7.947 -5.988 7.492 1.00 96.62 174 ARG A CA 1
ATOM 1400 C C . ARG A 1 174 ? -7.586 -7.219 8.313 1.00 96.62 174 ARG A C 1
ATOM 1402 O O . ARG A 1 174 ? -7.972 -7.296 9.472 1.00 96.62 174 ARG A O 1
ATOM 1409 N N . ASP A 1 175 ? -6.793 -8.117 7.739 1.00 97.38 175 ASP A N 1
ATOM 1410 C CA . ASP A 1 175 ? -6.429 -9.386 8.372 1.00 97.38 175 ASP A CA 1
ATOM 1411 C C . ASP A 1 175 ? -5.676 -9.153 9.696 1.00 97.38 175 ASP A C 1
ATOM 1413 O O . ASP A 1 175 ? -5.971 -9.781 10.715 1.00 97.38 175 ASP A O 1
ATOM 1417 N N . PHE A 1 176 ? -4.754 -8.182 9.712 1.00 97.62 176 PHE A N 1
ATOM 1418 C CA . PHE A 1 176 ? -4.013 -7.801 10.916 1.00 97.62 176 PHE A CA 1
ATOM 1419 C C . PHE A 1 176 ? -4.934 -7.287 12.034 1.00 97.62 176 PHE A C 1
ATOM 1421 O O . PHE A 1 176 ? -4.867 -7.771 13.167 1.00 97.62 176 PHE A O 1
ATOM 1428 N N . TYR A 1 177 ? -5.811 -6.322 11.736 1.00 97.44 177 TYR A N 1
ATOM 1429 C CA . TYR A 1 177 ? -6.684 -5.727 12.752 1.00 97.44 177 TYR A CA 1
ATOM 1430 C C . TYR A 1 177 ? -7.859 -6.620 13.147 1.00 97.44 177 TYR A C 1
ATOM 1432 O O . TYR A 1 177 ? -8.313 -6.535 14.287 1.00 97.44 177 TYR A O 1
ATOM 1440 N N . GLN A 1 178 ? -8.304 -7.527 12.280 1.00 96.75 178 GLN A N 1
ATOM 1441 C CA . GLN A 1 178 ? -9.280 -8.555 12.635 1.00 96.75 178 GLN A CA 1
ATOM 1442 C C . GLN A 1 178 ? -8.733 -9.473 13.742 1.00 96.75 178 GLN A C 1
ATOM 1444 O O . GLN A 1 178 ? -9.420 -9.752 14.730 1.00 96.75 178 GLN A O 1
ATOM 1449 N N . HIS A 1 179 ? -7.471 -9.898 13.620 1.00 96.75 179 HIS A N 1
ATOM 1450 C CA . HIS A 1 179 ? -6.810 -10.688 14.657 1.00 96.75 179 HIS A CA 1
ATOM 1451 C C . HIS A 1 179 ? -6.539 -9.857 15.919 1.00 96.75 179 HIS A C 1
ATOM 1453 O O . HIS A 1 179 ? -6.915 -10.265 17.020 1.00 96.75 179 HIS A O 1
ATOM 1459 N N . LYS A 1 180 ? -5.953 -8.662 15.764 1.00 96.00 180 LYS A N 1
ATOM 1460 C CA . LYS A 1 180 ? -5.572 -7.804 16.897 1.00 96.00 180 LYS A CA 1
ATOM 1461 C C . LYS A 1 180 ? -6.756 -7.318 17.723 1.00 96.00 180 LYS A C 1
ATOM 1463 O O . LYS A 1 180 ? -6.665 -7.309 18.944 1.00 96.00 180 LYS A O 1
ATOM 1468 N N . SER A 1 181 ? -7.866 -6.949 17.089 1.00 95.50 181 SER A N 1
ATOM 1469 C CA . SER A 1 181 ? -9.080 -6.537 17.806 1.00 95.50 181 SER A CA 1
ATOM 1470 C C . SER A 1 181 ? -9.612 -7.653 18.707 1.00 95.50 181 SER A C 1
ATOM 1472 O O . SER A 1 181 ? -9.901 -7.412 19.877 1.00 95.50 181 SER A O 1
ATOM 1474 N N . SER A 1 182 ? -9.649 -8.888 18.198 1.00 95.19 182 SER A N 1
ATOM 1475 C CA . SER A 1 182 ? -10.075 -10.068 18.960 1.00 95.19 182 SER A CA 1
ATOM 1476 C C . SER A 1 182 ? -9.120 -10.380 20.122 1.00 95.19 182 SER A C 1
ATOM 1478 O O . SER A 1 182 ? -9.564 -10.662 21.233 1.00 95.19 182 SER A O 1
ATOM 1480 N N . GLU A 1 183 ? -7.807 -10.287 19.886 1.00 95.88 183 GLU A N 1
ATOM 1481 C CA . GLU A 1 183 ? -6.765 -10.457 20.910 1.00 95.88 183 GLU A CA 1
ATOM 1482 C C . GLU A 1 183 ? -6.900 -9.422 22.041 1.00 95.88 183 GLU A C 1
ATOM 1484 O O . GLU A 1 183 ? -6.868 -9.772 23.225 1.00 95.88 183 GLU A O 1
ATOM 1489 N N . TRP A 1 184 ? -7.084 -8.146 21.694 1.00 96.00 184 TRP A N 1
ATOM 1490 C CA . TRP A 1 184 ? -7.210 -7.068 22.673 1.00 96.00 184 TRP A CA 1
ATOM 1491 C C . TRP A 1 184 ? -8.512 -7.166 23.469 1.00 96.00 184 TRP A C 1
ATOM 1493 O O . TRP A 1 184 ? -8.480 -7.002 24.683 1.00 96.00 184 TRP A O 1
ATOM 1503 N N . LEU A 1 185 ? -9.643 -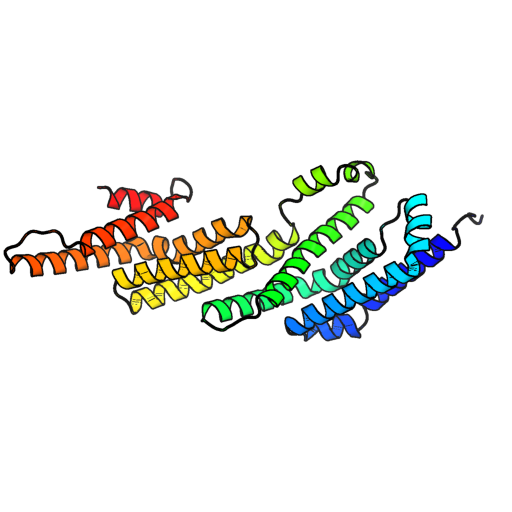7.493 22.837 1.00 92.50 185 LEU A N 1
ATOM 1504 C CA . LEU A 1 185 ? -10.914 -7.677 23.554 1.00 92.50 185 LEU A CA 1
ATOM 1505 C C . LEU A 1 185 ? -10.883 -8.849 24.537 1.00 92.50 185 LEU A C 1
ATOM 1507 O O . LEU A 1 185 ? -11.546 -8.790 25.568 1.00 92.50 185 LEU A O 1
ATOM 1511 N N . GLY A 1 186 ? -10.118 -9.902 24.239 1.00 92.00 186 GLY A N 1
ATOM 1512 C CA . GLY A 1 186 ? -9.959 -11.041 25.144 1.00 92.00 186 GLY A CA 1
ATOM 1513 C C . GLY A 1 186 ? -9.029 -10.777 26.332 1.00 92.00 186 GLY A C 1
ATOM 1514 O O . GLY A 1 186 ? -9.057 -11.535 27.299 1.00 92.00 186 GLY A O 1
ATOM 1515 N N . SER A 1 187 ? -8.195 -9.734 26.268 1.00 93.12 187 SER A N 1
ATOM 1516 C CA . SER A 1 187 ? -7.135 -9.469 27.254 1.00 93.12 187 SER A CA 1
ATOM 1517 C C . SER A 1 187 ? -7.263 -8.133 27.989 1.00 93.12 187 SER A C 1
ATOM 1519 O O . SER A 1 187 ? -6.599 -7.944 29.008 1.00 93.12 187 SER A O 1
ATOM 1521 N N . MET A 1 188 ? -8.098 -7.213 27.503 1.00 91.69 188 MET A N 1
ATOM 1522 C CA . MET A 1 188 ? -8.203 -5.840 27.996 1.00 91.69 188 MET A CA 1
ATOM 1523 C C . MET A 1 188 ? -9.642 -5.493 28.379 1.00 91.69 188 MET A C 1
ATOM 1525 O O . MET A 1 188 ? -10.605 -6.005 27.810 1.00 91.69 188 MET A O 1
ATOM 1529 N N . ASP A 1 189 ? -9.791 -4.560 29.314 1.00 89.50 189 ASP A N 1
ATOM 1530 C CA . ASP A 1 189 ? -11.066 -3.917 29.603 1.00 89.50 189 ASP A CA 1
ATOM 1531 C C . ASP A 1 189 ? -11.440 -2.896 28.511 1.00 89.50 189 ASP A C 1
ATOM 1533 O O . ASP A 1 189 ? -10.593 -2.402 27.760 1.00 89.50 189 ASP A O 1
ATOM 1537 N N . VAL A 1 190 ? -12.729 -2.559 28.416 1.00 88.12 190 VAL A N 1
ATOM 1538 C CA . VAL A 1 190 ? -13.259 -1.712 27.333 1.00 88.12 190 VAL A CA 1
ATOM 1539 C C . VAL A 1 190 ? -12.587 -0.327 27.240 1.00 88.12 190 VAL A C 1
ATOM 1541 O O . VAL A 1 190 ? -12.219 0.065 26.129 1.00 88.12 190 VAL A O 1
ATOM 1544 N N . PRO A 1 191 ? -12.370 0.427 28.337 1.00 87.62 191 PRO A N 1
ATOM 1545 C CA . PRO A 1 191 ? -11.622 1.686 28.297 1.00 87.62 191 PRO A CA 1
ATOM 1546 C C . PRO A 1 191 ? -10.216 1.546 27.702 1.00 87.62 191 PRO A C 1
ATOM 1548 O O . PRO A 1 191 ? -9.845 2.312 26.804 1.00 87.62 191 PRO A O 1
ATOM 1551 N N . SER A 1 192 ? -9.445 0.552 28.153 1.00 89.88 192 SER A N 1
ATOM 1552 C CA . SER A 1 192 ? -8.094 0.304 27.639 1.00 89.88 192 SER A CA 1
ATOM 1553 C C . SER A 1 192 ? -8.121 -0.123 26.174 1.00 89.88 192 SER A C 1
ATOM 1555 O O . SER A 1 192 ? -7.314 0.366 25.382 1.00 89.88 192 SER A O 1
ATOM 1557 N N . TYR A 1 193 ? -9.085 -0.962 25.783 1.00 91.81 193 TYR A N 1
ATOM 1558 C CA . TYR A 1 193 ? -9.306 -1.351 24.391 1.00 91.81 193 TYR A CA 1
ATOM 1559 C C . TYR A 1 193 ? -9.550 -0.133 23.488 1.00 91.81 193 TYR A C 1
ATOM 1561 O O . TYR A 1 193 ? -8.889 0.037 22.466 1.00 91.81 193 TYR A O 1
ATOM 1569 N N . ILE A 1 194 ? -10.448 0.773 23.883 1.00 90.00 194 ILE A N 1
ATOM 1570 C CA . ILE A 1 194 ? -10.765 1.994 23.122 1.00 90.00 194 ILE A CA 1
ATOM 1571 C C . ILE A 1 194 ? -9.540 2.895 22.966 1.00 90.00 194 ILE A C 1
ATOM 1573 O O . ILE A 1 194 ? -9.305 3.448 21.887 1.00 90.00 194 ILE A O 1
ATOM 1577 N N . ASN A 1 195 ? -8.750 3.048 24.031 1.00 90.25 195 ASN A N 1
ATOM 1578 C CA . ASN A 1 195 ? -7.499 3.797 23.965 1.00 90.25 195 ASN A CA 1
ATOM 1579 C C . ASN A 1 195 ? -6.522 3.139 22.985 1.00 90.25 195 ASN A C 1
ATOM 1581 O O . ASN A 1 195 ? -5.949 3.837 22.146 1.00 90.25 195 ASN A O 1
ATOM 1585 N N . ARG A 1 196 ? -6.425 1.806 23.001 1.00 94.00 196 ARG A N 1
ATOM 1586 C CA . ARG A 1 196 ? -5.578 1.044 22.081 1.00 94.00 196 ARG A CA 1
ATOM 1587 C C . ARG A 1 196 ? -6.008 1.183 20.621 1.00 94.00 196 ARG A C 1
ATOM 1589 O O . ARG A 1 196 ? -5.162 1.375 19.750 1.00 94.00 196 ARG A O 1
ATOM 1596 N N . VAL A 1 197 ? -7.313 1.171 20.347 1.00 93.62 197 VAL A N 1
ATOM 1597 C CA . VAL A 1 197 ? -7.858 1.435 19.005 1.00 93.62 197 VAL A CA 1
ATOM 1598 C C . VAL A 1 197 ? -7.508 2.851 18.541 1.00 93.62 197 VAL A C 1
ATOM 1600 O O . VAL A 1 197 ? -7.131 3.045 17.386 1.00 93.62 197 VAL A O 1
ATOM 1603 N N . ARG A 1 198 ? -7.571 3.850 19.429 1.00 91.31 198 ARG A N 1
ATOM 1604 C CA . ARG A 1 198 ? -7.188 5.230 19.094 1.00 91.31 198 ARG A CA 1
ATOM 1605 C C . ARG A 1 198 ? -5.702 5.352 18.756 1.00 91.31 198 ARG A C 1
ATOM 1607 O O . ARG A 1 198 ? -5.364 6.016 17.779 1.00 91.31 198 ARG A O 1
ATOM 1614 N N . GLU A 1 199 ? -4.835 4.719 19.540 1.00 94.19 199 GLU A N 1
ATOM 1615 C CA . GLU A 1 199 ? -3.397 4.658 19.254 1.00 94.19 199 GLU A CA 1
ATOM 1616 C C . GLU A 1 199 ? -3.134 4.003 17.897 1.00 94.19 199 GLU A C 1
ATOM 1618 O O . GLU A 1 199 ? -2.389 4.547 17.085 1.00 94.19 199 GLU A O 1
ATOM 1623 N N . ALA A 1 200 ? -3.792 2.877 17.616 1.00 94.75 200 ALA A N 1
ATOM 1624 C CA . ALA A 1 200 ? -3.671 2.183 16.340 1.00 94.75 200 ALA A CA 1
ATOM 1625 C C . ALA A 1 200 ? -4.086 3.066 15.152 1.00 94.75 200 ALA A C 1
ATOM 1627 O O . ALA A 1 200 ? -3.369 3.123 14.155 1.00 94.75 200 ALA A O 1
ATOM 1628 N N . LEU A 1 201 ? -5.196 3.802 15.273 1.00 94.06 201 LEU A N 1
ATOM 1629 C CA . LEU A 1 201 ? -5.630 4.758 14.251 1.00 94.06 201 LEU A CA 1
ATOM 1630 C C . LEU A 1 201 ? -4.582 5.851 14.022 1.00 94.06 201 LEU A C 1
ATOM 1632 O O . LEU A 1 201 ? -4.229 6.124 12.879 1.00 94.06 201 LEU A O 1
ATOM 1636 N N . GLN A 1 202 ? -4.040 6.440 15.090 1.00 94.25 202 GL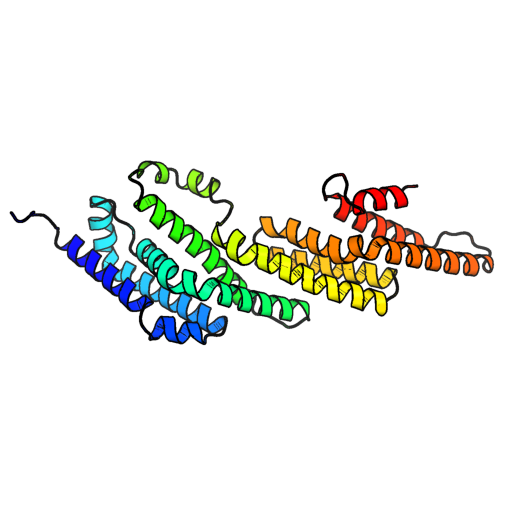N A N 1
ATOM 1637 C CA . GLN A 1 202 ? -2.994 7.462 14.976 1.00 94.25 202 GLN A CA 1
ATOM 1638 C C . GLN A 1 202 ? -1.727 6.923 14.306 1.00 94.25 202 GLN A C 1
ATOM 1640 O O . GLN A 1 202 ? -1.144 7.607 13.465 1.00 94.25 202 GLN A O 1
ATOM 1645 N N . GLN A 1 203 ? -1.317 5.699 14.643 1.00 93.81 203 GLN A N 1
ATOM 1646 C CA . GLN A 1 203 ? -0.165 5.051 14.019 1.00 93.81 203 GLN A CA 1
ATOM 1647 C C . GLN A 1 203 ? -0.396 4.808 12.524 1.00 93.81 203 GLN A C 1
ATOM 1649 O O . GLN A 1 203 ? 0.474 5.129 11.720 1.00 93.81 203 GLN A O 1
ATOM 1654 N N . GLU A 1 204 ? -1.566 4.305 12.126 1.00 94.50 204 GLU A N 1
ATOM 1655 C CA . GLU A 1 204 ? -1.885 4.106 10.707 1.00 94.50 204 GLU A CA 1
ATOM 1656 C C . GLU A 1 204 ? -1.995 5.426 9.939 1.00 94.50 204 GLU A C 1
ATOM 1658 O O . GLU A 1 204 ? -1.537 5.521 8.799 1.00 94.50 204 GLU A O 1
ATOM 1663 N N . GLU A 1 205 ? -2.538 6.480 10.552 1.00 92.31 205 GLU A N 1
ATOM 1664 C CA . GLU A 1 205 ? -2.529 7.810 9.945 1.00 92.31 205 GLU A CA 1
ATOM 1665 C C . GLU A 1 205 ? -1.107 8.354 9.758 1.00 92.31 205 GLU A C 1
ATOM 1667 O O . GLU A 1 205 ? -0.823 8.959 8.720 1.00 92.31 205 GLU A O 1
ATOM 1672 N N . ALA A 1 206 ? -0.218 8.124 10.729 1.00 92.56 206 ALA A N 1
ATOM 1673 C CA . ALA A 1 206 ? 1.187 8.506 10.641 1.00 92.56 206 ALA A CA 1
ATOM 1674 C C . ALA A 1 206 ? 1.920 7.719 9.542 1.00 92.56 206 ALA A C 1
ATOM 1676 O O . ALA A 1 206 ? 2.590 8.336 8.714 1.00 92.56 206 ALA A O 1
ATOM 1677 N N . ARG A 1 207 ? 1.720 6.395 9.459 1.00 91.69 207 ARG A N 1
ATOM 1678 C CA . ARG A 1 207 ? 2.241 5.544 8.369 1.00 91.69 207 ARG A CA 1
ATOM 1679 C C . ARG A 1 207 ? 1.779 6.047 7.005 1.00 91.69 207 ARG A C 1
ATOM 1681 O O . ARG A 1 207 ? 2.585 6.237 6.093 1.00 91.69 207 ARG A O 1
ATOM 1688 N N . CYS A 1 208 ? 0.486 6.363 6.883 1.00 92.19 208 CYS A N 1
ATOM 1689 C CA . CYS A 1 208 ? -0.060 6.927 5.654 1.00 92.19 208 CYS A CA 1
ATOM 1690 C C . CYS A 1 208 ? 0.625 8.241 5.268 1.00 92.19 208 CYS A C 1
ATOM 1692 O O . CYS A 1 208 ? 0.954 8.430 4.102 1.00 92.19 208 CYS A O 1
ATOM 1694 N N . ALA A 1 209 ? 0.842 9.135 6.234 1.00 90.88 209 ALA A N 1
ATOM 1695 C CA . ALA A 1 209 ? 1.475 10.428 5.995 1.00 90.88 209 ALA A CA 1
ATOM 1696 C C . ALA A 1 209 ? 2.966 10.316 5.635 1.00 90.88 209 ALA A C 1
ATOM 1698 O O . ALA A 1 209 ? 3.488 11.187 4.941 1.00 90.88 209 ALA A O 1
ATOM 1699 N N . GLN A 1 210 ? 3.650 9.274 6.110 1.00 91.06 210 GLN A N 1
ATOM 1700 C CA . GLN A 1 210 ? 5.080 9.087 5.878 1.00 91.06 210 GLN A CA 1
ATOM 1701 C C . GLN A 1 210 ? 5.397 8.510 4.499 1.00 91.06 210 GLN A C 1
ATOM 1703 O O . GLN A 1 210 ? 6.382 8.933 3.891 1.00 91.06 210 GLN A O 1
ATOM 1708 N N . TYR A 1 211 ? 4.617 7.541 4.008 1.00 88.88 211 TYR A N 1
ATOM 1709 C CA . TYR A 1 211 ? 4.982 6.839 2.773 1.00 88.88 211 TYR A CA 1
ATOM 1710 C C . TYR A 1 211 ? 3.824 6.442 1.844 1.00 88.88 211 TYR A C 1
ATOM 1712 O O . TYR A 1 211 ? 4.094 6.154 0.681 1.00 88.88 211 TYR A O 1
ATOM 1720 N N . LEU A 1 212 ? 2.551 6.445 2.263 1.00 89.44 212 LEU A N 1
ATOM 1721 C CA . LEU A 1 212 ? 1.435 6.056 1.378 1.00 89.44 212 LEU A CA 1
ATOM 1722 C C . LEU A 1 212 ? 0.856 7.240 0.590 1.00 89.44 212 LEU A C 1
ATOM 1724 O O . LEU A 1 212 ? 1.093 8.409 0.885 1.00 89.44 212 LEU A O 1
ATOM 1728 N N . SER A 1 213 ? 0.050 6.929 -0.432 1.00 84.81 213 SER A N 1
ATOM 1729 C CA . SER A 1 213 ? -0.662 7.957 -1.195 1.00 84.81 213 SER A CA 1
ATOM 1730 C C . SER A 1 213 ? -1.740 8.643 -0.343 1.00 84.81 213 SER A C 1
ATOM 1732 O O . SER A 1 213 ? -2.380 8.013 0.506 1.00 84.81 213 SER A O 1
ATOM 1734 N N . SER A 1 214 ? -2.001 9.926 -0.608 1.00 84.06 214 SER A N 1
ATOM 1735 C CA . SER A 1 214 ? -3.017 10.712 0.108 1.00 84.06 214 SER A CA 1
ATOM 1736 C C . SER A 1 214 ? -4.428 10.112 0.005 1.00 84.06 214 SER A C 1
ATOM 1738 O O . SER A 1 214 ? -5.195 10.182 0.966 1.00 84.06 214 SER A O 1
ATOM 1740 N N . GLY A 1 215 ? -4.753 9.466 -1.121 1.00 85.81 215 GLY A N 1
ATOM 1741 C CA . GLY A 1 215 ? -6.033 8.786 -1.348 1.00 85.81 215 GLY A CA 1
ATOM 1742 C C . GLY A 1 215 ? -6.206 7.474 -0.571 1.00 85.81 215 GLY A C 1
ATOM 1743 O O . GLY A 1 215 ? -7.341 7.039 -0.357 1.00 85.81 215 GLY A O 1
ATOM 1744 N N . THR A 1 216 ? -5.112 6.865 -0.100 1.00 90.25 216 THR A N 1
ATOM 1745 C CA . THR A 1 216 ? -5.142 5.594 0.647 1.00 90.25 216 THR A CA 1
ATOM 1746 C C . THR A 1 216 ? -5.573 5.802 2.098 1.00 90.25 216 THR A C 1
ATOM 1748 O O . THR A 1 216 ? -6.304 4.976 2.649 1.00 90.25 216 THR A O 1
ATOM 1751 N N . LYS A 1 217 ? -5.175 6.928 2.712 1.00 90.62 217 LYS A N 1
ATOM 1752 C CA . LYS A 1 217 ? -5.454 7.255 4.122 1.00 90.62 217 LYS A CA 1
ATOM 1753 C C . LYS A 1 217 ? -6.921 7.032 4.530 1.00 90.62 217 LYS A C 1
ATOM 1755 O O . LYS A 1 217 ? -7.147 6.264 5.466 1.00 90.62 217 LYS A O 1
ATOM 1760 N N . PRO A 1 218 ? -7.931 7.638 3.871 1.00 90.25 218 PRO A N 1
ATOM 1761 C CA . PRO A 1 218 ? -9.323 7.474 4.294 1.00 90.25 218 PRO A CA 1
ATOM 1762 C C . PRO A 1 218 ? -9.811 6.021 4.198 1.00 90.25 218 PRO A C 1
ATOM 1764 O O . PRO A 1 218 ? -10.622 5.590 5.016 1.00 90.25 218 PRO A O 1
ATOM 1767 N N . LYS A 1 219 ? -9.304 5.240 3.234 1.00 91.75 219 LYS A N 1
ATOM 1768 C CA . LYS A 1 219 ? -9.668 3.825 3.069 1.00 91.75 219 LYS A CA 1
ATOM 1769 C C . LYS A 1 219 ? -9.052 2.960 4.164 1.00 91.75 219 LYS A C 1
ATOM 1771 O O . LYS A 1 219 ? -9.731 2.085 4.694 1.00 91.75 219 LYS A O 1
ATOM 1776 N N . LEU A 1 220 ? -7.798 3.225 4.523 1.00 92.94 220 LEU A N 1
ATOM 1777 C CA . LEU A 1 220 ? -7.080 2.471 5.545 1.00 92.94 220 LEU A CA 1
ATOM 1778 C C . LEU A 1 220 ? -7.687 2.732 6.932 1.00 92.94 220 LEU A C 1
ATOM 1780 O O . LEU A 1 220 ? -8.061 1.786 7.620 1.00 92.94 220 LEU A O 1
ATOM 1784 N N . VAL A 1 221 ? -7.932 4.000 7.282 1.00 91.62 221 VAL A N 1
ATOM 1785 C CA . VAL A 1 221 ? -8.638 4.385 8.522 1.00 91.62 221 VAL A CA 1
ATOM 1786 C C . VAL A 1 221 ? -10.008 3.708 8.621 1.00 91.62 221 VAL A C 1
ATOM 1788 O O . VAL A 1 221 ? -10.363 3.169 9.669 1.00 91.62 221 VAL A O 1
ATOM 1791 N N . ARG A 1 222 ? -10.759 3.667 7.512 1.00 90.56 222 ARG A N 1
ATOM 1792 C CA . ARG A 1 222 ? -12.032 2.939 7.429 1.00 90.56 222 ARG A CA 1
ATOM 1793 C C . ARG A 1 222 ? -11.871 1.457 7.766 1.00 90.56 222 ARG A C 1
ATOM 1795 O O . ARG A 1 222 ? -12.692 0.942 8.516 1.00 90.56 222 ARG A O 1
ATOM 1802 N N . VAL A 1 223 ? -10.857 0.775 7.229 1.00 93.94 223 VAL A N 1
ATOM 1803 C CA . VAL A 1 223 ? -10.616 -0.649 7.526 1.00 93.94 223 VAL A CA 1
ATOM 1804 C C . VAL A 1 223 ? -10.375 -0.851 9.022 1.00 93.94 223 VAL A C 1
ATOM 1806 O O . VAL A 1 223 ? -11.051 -1.677 9.624 1.00 93.94 223 VAL A O 1
ATOM 1809 N N . VAL A 1 224 ? -9.506 -0.050 9.646 1.00 94.19 224 VAL A N 1
ATOM 1810 C CA . VAL A 1 224 ? -9.222 -0.162 11.090 1.00 94.19 224 VAL A CA 1
ATOM 1811 C C . VAL A 1 224 ? -10.484 0.053 11.928 1.00 94.19 224 VAL A C 1
ATOM 1813 O O . VAL A 1 224 ? -10.755 -0.716 12.844 1.00 94.19 224 VAL A O 1
ATOM 1816 N N . LEU A 1 225 ? -11.290 1.070 11.609 1.00 91.06 225 LEU A N 1
ATOM 1817 C CA . LEU A 1 225 ? -12.547 1.331 12.319 1.00 91.06 225 LEU A CA 1
ATOM 1818 C C . LEU A 1 225 ? -13.554 0.188 12.159 1.00 91.06 225 LEU A C 1
ATOM 1820 O O . LEU A 1 225 ? -14.239 -0.161 13.120 1.00 91.06 225 LEU A O 1
ATOM 1824 N N . VAL A 1 226 ? -13.656 -0.394 10.963 1.00 90.38 226 VAL A N 1
ATOM 1825 C CA . VAL A 1 226 ? -14.557 -1.525 10.718 1.00 90.38 226 VAL A CA 1
ATOM 1826 C C . VAL A 1 226 ? -14.135 -2.732 11.549 1.00 90.38 226 VAL A C 1
ATOM 1828 O O . VAL A 1 226 ? -14.954 -3.237 12.314 1.00 90.38 226 VAL A O 1
ATOM 1831 N N . GLU A 1 227 ? -12.871 -3.142 11.462 1.00 94.12 227 GLU A N 1
ATOM 1832 C CA . GLU A 1 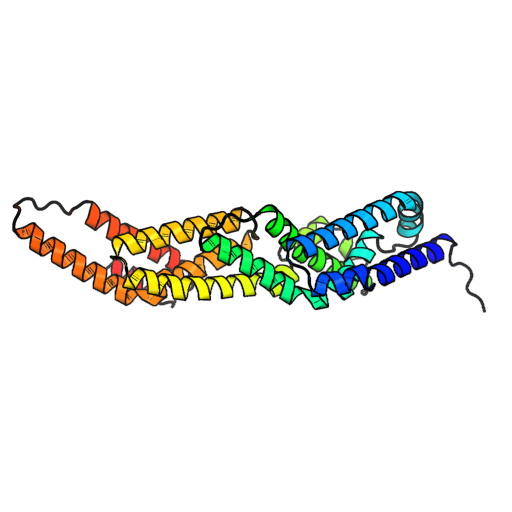227 ? -12.393 -4.354 12.138 1.00 94.12 227 GLU A CA 1
ATOM 1833 C C . GLU A 1 227 ? -12.314 -4.191 13.662 1.00 94.12 227 GLU A C 1
ATOM 1835 O O . GLU A 1 227 ? -12.623 -5.122 14.396 1.00 94.12 227 GLU A O 1
ATOM 1840 N N . CYS A 1 228 ? -11.954 -3.006 14.168 1.00 92.69 228 CYS A N 1
ATOM 1841 C CA . CYS A 1 228 ? -11.791 -2.790 15.607 1.00 92.69 228 CYS A CA 1
ATOM 1842 C C . CYS A 1 228 ? -13.063 -2.307 16.320 1.00 92.69 228 CYS A C 1
ATOM 1844 O O . CYS A 1 228 ? -13.208 -2.532 17.519 1.00 92.69 228 CYS A O 1
ATOM 1846 N N . VAL A 1 229 ? -13.975 -1.603 15.645 1.00 89.12 229 VAL A N 1
ATOM 1847 C CA . VAL A 1 229 ? -15.145 -0.991 16.310 1.00 89.12 229 VAL A CA 1
ATOM 1848 C C . VAL A 1 229 ? -16.443 -1.601 15.813 1.00 89.12 229 VAL A C 1
ATOM 1850 O O . VAL A 1 229 ? -17.263 -2.031 16.617 1.00 89.12 229 VAL A O 1
ATOM 1853 N N . VAL A 1 230 ? -16.645 -1.638 14.495 1.00 86.81 230 VAL A N 1
ATOM 1854 C CA . VAL A 1 230 ? -17.932 -2.060 13.920 1.00 86.81 230 VAL A CA 1
ATOM 1855 C C . VAL A 1 230 ? -18.148 -3.562 14.078 1.00 86.81 230 VAL A C 1
ATOM 1857 O O . VAL A 1 230 ? -19.247 -3.971 14.434 1.00 86.81 230 VAL A O 1
ATOM 1860 N N . ALA A 1 231 ? -17.114 -4.375 13.855 1.00 88.88 231 ALA A N 1
ATOM 1861 C CA . ALA A 1 231 ? -17.203 -5.831 13.956 1.00 88.88 231 ALA A CA 1
ATOM 1862 C C . ALA A 1 231 ? -17.514 -6.323 15.381 1.00 88.88 231 ALA A C 1
ATOM 1864 O O . ALA A 1 231 ? -18.172 -7.346 15.547 1.00 88.88 231 ALA A O 1
ATOM 1865 N N . HIS A 1 232 ? -17.083 -5.574 16.400 1.00 88.31 232 HIS A N 1
ATOM 1866 C CA . HIS A 1 232 ? -17.195 -5.956 17.813 1.00 88.31 232 HIS A CA 1
ATOM 1867 C C . HIS A 1 232 ? -18.143 -5.061 18.607 1.00 88.31 232 HIS A C 1
ATOM 1869 O O . HIS A 1 232 ? -18.071 -5.011 19.835 1.00 88.31 232 HIS A O 1
ATOM 1875 N N . SER A 1 233 ? -19.014 -4.323 17.921 1.00 85.38 233 SER A N 1
ATOM 1876 C CA . SER A 1 233 ? -19.819 -3.281 18.547 1.00 85.38 233 SER A CA 1
ATOM 1877 C C . SER A 1 233 ? -20.643 -3.806 19.712 1.00 85.38 233 SER A C 1
ATOM 1879 O O . SER A 1 233 ? -20.567 -3.247 20.800 1.00 85.38 233 SER A O 1
ATOM 1881 N N . ASP A 1 234 ? -21.386 -4.894 19.507 1.00 84.06 234 ASP A N 1
ATOM 1882 C CA . ASP A 1 234 ? -22.309 -5.426 20.512 1.00 84.06 234 ASP A CA 1
ATOM 1883 C C . ASP A 1 234 ? -21.562 -5.820 21.790 1.00 84.06 234 ASP A C 1
ATOM 1885 O O . ASP A 1 234 ? -21.951 -5.411 22.881 1.00 84.06 234 ASP A O 1
ATOM 1889 N N . HIS A 1 235 ? -20.415 -6.490 21.647 1.00 86.75 235 HIS A N 1
ATOM 1890 C CA . HIS A 1 235 ? -19.560 -6.856 22.774 1.00 86.75 235 HIS A CA 1
ATOM 1891 C C . HIS A 1 235 ? -19.012 -5.627 23.511 1.00 86.75 235 HIS A C 1
ATOM 1893 O O . HIS A 1 235 ? -19.066 -5.567 24.738 1.00 86.75 235 HIS A O 1
ATOM 1899 N N . ILE A 1 236 ? -18.516 -4.624 22.777 1.00 86.94 236 ILE A N 1
ATOM 1900 C CA . ILE A 1 236 ? -18.014 -3.371 23.363 1.00 86.94 236 ILE A CA 1
ATOM 1901 C C . ILE A 1 236 ? -19.126 -2.667 24.150 1.00 86.94 236 ILE A C 1
ATOM 1903 O O . ILE A 1 236 ? -18.878 -2.162 25.244 1.00 86.94 236 ILE A O 1
ATOM 1907 N N . PHE A 1 237 ? -20.348 -2.640 23.615 1.00 82.62 237 PHE A N 1
ATOM 1908 C CA . PHE A 1 237 ? -21.495 -2.007 24.259 1.00 82.62 237 PHE A CA 1
ATOM 1909 C C . PHE A 1 237 ? -21.966 -2.741 25.501 1.00 82.62 237 PHE A C 1
ATOM 1911 O O . PHE A 1 237 ? -22.175 -2.096 26.526 1.00 82.62 237 PHE A O 1
ATOM 1918 N N . ASP A 1 238 ? -22.144 -4.057 25.416 1.00 85.44 238 ASP A N 1
ATOM 1919 C CA . ASP A 1 238 ? -22.583 -4.857 26.553 1.00 85.44 238 ASP A CA 1
ATOM 1920 C C . ASP A 1 238 ? -21.548 -4.781 27.680 1.00 85.44 238 ASP A C 1
ATOM 1922 O O . ASP A 1 238 ? -21.904 -4.452 28.809 1.00 85.44 238 ASP A O 1
ATOM 1926 N N . ALA A 1 239 ? -20.258 -4.927 27.364 1.00 85.50 239 ALA A N 1
ATOM 1927 C CA . ALA A 1 239 ? -19.194 -4.808 28.355 1.00 85.50 239 ALA A CA 1
ATOM 1928 C C . ALA A 1 239 ? -19.074 -3.384 28.939 1.00 85.50 239 ALA A C 1
ATOM 1930 O O . ALA A 1 239 ? -18.870 -3.231 30.144 1.00 85.50 239 ALA A O 1
ATOM 1931 N N . ALA A 1 240 ? -19.246 -2.330 28.130 1.00 82.81 240 ALA A N 1
ATOM 1932 C CA . ALA A 1 240 ? -19.274 -0.951 28.630 1.00 82.81 240 ALA A CA 1
ATOM 1933 C C . ALA A 1 240 ? -20.483 -0.696 29.535 1.00 82.81 240 ALA A C 1
ATOM 1935 O O . ALA A 1 240 ? -20.356 -0.044 30.571 1.00 82.81 240 ALA A O 1
ATOM 1936 N N . ARG A 1 241 ? -21.656 -1.210 29.155 1.00 81.56 241 ARG A N 1
ATOM 1937 C CA . ARG A 1 241 ? -22.884 -1.113 29.943 1.00 81.56 241 ARG A CA 1
ATOM 1938 C C . ARG A 1 241 ? -22.686 -1.805 31.289 1.00 81.56 241 ARG A C 1
ATOM 1940 O O . ARG A 1 241 ? -22.908 -1.176 32.318 1.00 81.56 241 ARG A O 1
ATOM 1947 N N . ASP A 1 242 ? -22.245 -3.057 31.284 1.00 84.38 242 ASP A N 1
ATOM 1948 C CA . ASP A 1 242 ? -22.076 -3.866 32.493 1.00 84.38 242 ASP A CA 1
ATOM 1949 C C . ASP A 1 242 ? -21.026 -3.246 33.436 1.00 84.38 242 ASP A C 1
ATOM 1951 O O . ASP A 1 242 ? -21.245 -3.165 34.645 1.00 84.38 242 ASP A O 1
ATOM 1955 N N . MET A 1 243 ? -19.940 -2.689 32.883 1.00 80.25 243 MET A N 1
ATOM 1956 C CA . MET A 1 243 ? -18.961 -1.899 33.639 1.00 80.25 243 MET A CA 1
ATOM 1957 C C . MET A 1 243 ? -19.584 -0.640 34.265 1.00 80.25 243 MET A C 1
ATOM 1959 O O . MET A 1 243 ? -19.373 -0.371 35.448 1.00 80.25 243 MET A O 1
ATOM 1963 N N . LEU A 1 244 ? -20.362 0.135 33.500 1.00 76.94 244 LEU A N 1
ATOM 1964 C CA . LEU A 1 244 ? -21.014 1.352 33.998 1.00 76.94 244 LEU A CA 1
ATOM 1965 C C . LEU A 1 244 ? -22.021 1.054 35.118 1.00 76.94 244 LEU A C 1
ATOM 1967 O O . LEU A 1 244 ? -22.091 1.836 36.072 1.00 76.94 244 LEU A O 1
ATOM 1971 N N . TRP A 1 245 ? -22.756 -0.061 35.027 1.00 80.38 245 TRP A N 1
ATOM 1972 C CA . TRP A 1 245 ? -23.649 -0.537 36.091 1.00 80.38 245 TRP A CA 1
ATOM 1973 C C . TRP A 1 245 ? -22.874 -0.940 37.344 1.00 80.38 245 TRP A C 1
ATOM 1975 O O . TRP A 1 245 ? -23.184 -0.436 38.419 1.00 80.38 245 TRP A O 1
ATOM 1985 N N . ALA A 1 246 ? -21.811 -1.742 37.218 1.00 80.38 246 ALA A N 1
ATOM 1986 C CA . ALA A 1 246 ? -20.979 -2.126 38.362 1.00 80.38 246 ALA A CA 1
ATOM 1987 C C . ALA A 1 246 ? -20.384 -0.902 39.087 1.00 80.38 246 ALA A C 1
ATOM 1989 O O . ALA A 1 246 ? -20.354 -0.835 40.315 1.00 80.38 246 ALA A O 1
ATOM 1990 N N . MET A 1 247 ? -19.959 0.117 38.332 1.00 73.38 247 MET A N 1
ATOM 1991 C CA . MET A 1 247 ? -19.487 1.386 38.898 1.00 73.38 247 MET A CA 1
ATOM 1992 C C . MET A 1 247 ? -20.609 2.246 39.503 1.00 73.38 247 MET A C 1
ATOM 1994 O O . MET A 1 247 ? -20.318 3.145 40.287 1.00 73.38 247 MET A O 1
ATOM 1998 N N . TYR A 1 248 ? -21.868 2.071 39.092 1.00 72.12 248 TYR A N 1
ATOM 1999 C CA . TYR A 1 248 ? -23.014 2.761 39.692 1.00 72.12 248 TYR A CA 1
ATOM 2000 C C . TYR A 1 248 ? -23.384 2.135 41.038 1.00 72.12 248 TYR A C 1
ATOM 2002 O O . TYR A 1 248 ? -23.510 2.861 42.026 1.00 72.12 248 TYR A O 1
ATOM 2010 N N . ASP A 1 249 ? -23.450 0.807 41.099 1.00 74.31 249 ASP A N 1
ATOM 2011 C CA . ASP A 1 249 ? -23.762 0.073 42.328 1.00 74.31 249 ASP A CA 1
ATOM 2012 C C . ASP A 1 249 ? -22.723 0.343 43.428 1.00 74.31 249 ASP A C 1
ATOM 2014 O O . ASP A 1 249 ? -23.089 0.578 44.578 1.00 74.31 249 ASP A O 1
ATOM 2018 N N . ASN A 1 250 ? -21.437 0.443 43.066 1.00 65.81 250 ASN A N 1
ATOM 2019 C CA . ASN A 1 250 ? -20.364 0.821 43.996 1.00 65.81 250 ASN A CA 1
ATOM 2020 C C . ASN A 1 250 ? -20.426 2.291 44.462 1.00 65.81 250 ASN A C 1
ATOM 2022 O O . ASN A 1 250 ? -19.861 2.624 45.496 1.00 65.81 250 ASN A O 1
ATOM 2026 N N . SER A 1 251 ? -21.082 3.188 43.715 1.00 60.56 251 SER A N 1
ATOM 2027 C CA . SER A 1 251 ? -21.187 4.614 44.080 1.00 60.56 251 SER A CA 1
ATOM 2028 C C . SER A 1 251 ? -22.358 4.921 45.014 1.00 60.56 251 SER A C 1
ATOM 2030 O O . SER A 1 251 ? -22.341 5.936 45.694 1.00 60.56 251 SER A O 1
ATOM 2032 N N . GLN A 1 252 ? -23.349 4.031 45.116 1.00 56.12 252 GLN A N 1
ATOM 2033 C CA . GLN A 1 252 ? -24.454 4.175 46.074 1.00 56.12 252 GLN A CA 1
ATOM 2034 C C . GLN A 1 252 ? -24.001 4.034 47.542 1.00 56.12 252 GLN A C 1
ATOM 2036 O O . GLN A 1 252 ? -24.769 4.349 48.445 1.00 56.12 252 GLN A O 1
ATOM 2041 N N . SER A 1 253 ? -22.770 3.571 47.799 1.00 53.50 253 SER A N 1
ATOM 2042 C CA . SER A 1 253 ? -22.175 3.537 49.144 1.00 53.50 253 SER A CA 1
ATOM 2043 C C . SER A 1 253 ? -21.419 4.811 49.545 1.00 53.50 253 SER A C 1
ATOM 2045 O O . SER A 1 253 ? -21.051 4.935 50.711 1.00 53.50 253 SER A O 1
ATOM 2047 N N . GLU A 1 254 ? -21.186 5.752 48.625 1.00 54.38 254 GLU A N 1
ATOM 2048 C CA . GLU A 1 254 ? -20.555 7.047 48.906 1.00 54.38 254 GLU A CA 1
ATOM 2049 C C . GLU A 1 254 ? -21.536 8.168 48.519 1.00 54.38 254 GLU A C 1
ATOM 2051 O O . GLU A 1 254 ? -21.836 8.355 47.347 1.00 54.38 254 GLU A O 1
ATOM 2056 N N . ASP A 1 255 ? -22.048 8.921 49.501 1.00 51.00 255 ASP A N 1
ATOM 2057 C CA . ASP A 1 255 ? -23.159 9.900 49.408 1.00 51.00 255 ASP A CA 1
ATOM 2058 C C . ASP A 1 255 ? -22.944 11.124 48.470 1.00 51.00 255 ASP A C 1
ATOM 2060 O O . ASP A 1 255 ? -23.605 12.157 48.607 1.00 51.00 255 ASP A O 1
ATOM 2064 N N . THR A 1 256 ? -22.050 11.054 47.483 1.00 50.41 256 THR A N 1
ATOM 2065 C CA . THR A 1 256 ? -21.747 12.161 46.563 1.00 50.41 256 THR A CA 1
ATOM 2066 C C . THR A 1 256 ? -22.075 11.758 45.127 1.00 50.41 256 THR A C 1
ATOM 2068 O O . THR A 1 256 ? -21.287 11.120 44.435 1.00 50.41 256 THR A O 1
ATOM 2071 N N . PHE A 1 257 ? -23.267 12.139 44.661 1.00 49.03 257 PHE A N 1
ATOM 2072 C CA . PHE A 1 257 ? -23.722 11.925 43.284 1.00 49.03 257 PHE A CA 1
ATOM 2073 C C . PHE A 1 257 ? -23.039 12.916 42.322 1.00 49.03 257 PHE A C 1
ATOM 2075 O O . PHE A 1 257 ? -23.666 13.830 41.790 1.00 49.03 257 PHE A O 1
ATOM 2082 N N . GLU A 1 258 ? -21.737 12.755 42.097 1.00 50.25 258 GLU A N 1
ATOM 2083 C CA . GLU A 1 258 ? -21.069 13.302 40.915 1.00 50.25 258 GLU A CA 1
ATOM 2084 C C . GLU A 1 258 ? -20.851 12.170 39.914 1.00 50.25 258 GLU A C 1
ATOM 2086 O O . GLU A 1 258 ? -20.289 11.126 40.237 1.00 50.25 258 GLU A O 1
ATOM 2091 N N . PHE A 1 259 ? -21.315 12.362 38.676 1.00 52.81 259 PHE A N 1
ATOM 2092 C CA . PHE A 1 259 ? -21.024 11.436 37.585 1.00 52.81 259 PHE A CA 1
ATOM 2093 C C . PHE A 1 259 ? -19.501 11.453 37.359 1.00 52.81 259 PHE A C 1
ATOM 2095 O O . PHE A 1 259 ? -18.983 12.499 36.957 1.00 52.81 259 PHE A O 1
ATOM 2102 N N . PRO A 1 260 ? -18.761 10.353 37.607 1.00 57.59 260 PRO A N 1
ATOM 2103 C CA . PRO A 1 260 ? -17.306 10.381 37.527 1.00 57.59 260 PRO A CA 1
ATOM 2104 C C . PRO A 1 260 ? -16.861 10.822 36.134 1.00 57.59 260 PRO A C 1
ATOM 2106 O O . PRO A 1 260 ? -17.386 10.331 35.131 1.00 57.59 260 PRO A O 1
ATOM 2109 N N . ALA A 1 261 ? -15.886 11.730 36.055 1.00 60.91 261 ALA A N 1
ATOM 2110 C CA . ALA A 1 261 ? -15.378 12.265 34.787 1.00 60.91 261 ALA A CA 1
ATOM 2111 C C . ALA A 1 261 ? -14.944 11.157 33.802 1.00 60.91 261 ALA A C 1
ATOM 2113 O O . ALA A 1 261 ? -15.066 11.311 32.585 1.00 60.91 261 ALA A O 1
ATOM 2114 N N . GLU A 1 262 ? -14.511 10.011 34.334 1.00 58.62 262 GLU A N 1
ATOM 2115 C CA . GLU A 1 262 ? -14.180 8.794 33.589 1.00 58.62 262 GLU A CA 1
ATOM 2116 C C . GLU A 1 262 ? -15.385 8.190 32.841 1.00 58.62 262 GLU A C 1
ATOM 2118 O O . GLU A 1 262 ? -15.234 7.771 31.693 1.00 58.62 262 GLU A O 1
ATOM 2123 N N . LYS A 1 263 ? -16.603 8.225 33.412 1.00 59.91 263 LYS A N 1
ATOM 2124 C CA . LYS A 1 263 ? -17.831 7.740 32.744 1.00 59.91 263 LYS A CA 1
ATOM 2125 C C . LYS A 1 263 ? -18.156 8.592 31.515 1.00 59.91 263 LYS A C 1
ATOM 2127 O O . LYS A 1 263 ? -18.454 8.070 30.441 1.00 59.91 263 LYS A O 1
ATOM 2132 N N . THR A 1 264 ? -18.044 9.912 31.652 1.00 62.66 264 THR A N 1
ATOM 2133 C CA . THR A 1 264 ? -18.291 10.865 30.561 1.00 62.66 264 THR A CA 1
ATOM 2134 C C . THR A 1 264 ? -17.234 10.739 29.463 1.00 62.66 264 THR A C 1
ATOM 2136 O O . THR A 1 264 ? -17.565 10.821 28.279 1.00 62.66 264 THR A O 1
ATOM 2139 N N . SER A 1 265 ? -15.970 10.490 29.827 1.00 75.06 265 SER A N 1
ATOM 2140 C CA . SER A 1 265 ? -14.875 10.352 28.860 1.00 75.06 265 SER A CA 1
ATOM 2141 C C . SER A 1 265 ? -14.993 9.075 28.018 1.00 75.06 265 SER A C 1
ATOM 2143 O O . SER A 1 265 ? -14.744 9.124 26.807 1.00 75.06 265 SER A O 1
ATOM 2145 N N . LEU A 1 266 ? -15.435 7.960 28.616 1.00 72.38 266 LEU A N 1
ATOM 2146 C CA . LEU A 1 266 ? -15.641 6.686 27.924 1.00 72.38 266 LEU A CA 1
ATOM 2147 C C . LEU A 1 266 ? -16.769 6.792 26.896 1.00 72.38 266 LEU A C 1
ATOM 2149 O O . LEU A 1 266 ? -16.561 6.491 25.720 1.00 72.38 266 LEU A O 1
ATOM 2153 N N . VAL A 1 267 ? -17.937 7.290 27.314 1.00 69.44 267 VAL A N 1
ATOM 2154 C CA . VAL A 1 267 ? -19.100 7.471 26.430 1.00 69.44 267 VAL A CA 1
ATOM 2155 C C . VAL A 1 267 ? -18.783 8.462 25.306 1.00 69.44 267 VAL A C 1
ATOM 2157 O O . VAL A 1 267 ? -19.081 8.193 24.144 1.00 69.44 267 VAL A O 1
ATOM 2160 N N . GLN A 1 268 ? -18.097 9.573 25.603 1.00 74.81 268 GLN A N 1
ATOM 2161 C CA . GLN A 1 268 ? -17.644 10.515 24.571 1.00 74.81 268 GLN A CA 1
ATOM 2162 C C . GLN A 1 268 ? -16.636 9.888 23.600 1.00 74.81 268 GLN A C 1
ATOM 2164 O O . GLN A 1 268 ? -16.670 10.183 22.405 1.00 74.81 268 GLN A O 1
ATOM 2169 N N . SER A 1 269 ? -15.734 9.035 24.089 1.00 78.12 269 SER A N 1
ATOM 2170 C CA . SER A 1 269 ? -14.743 8.344 23.259 1.00 78.12 269 SER A CA 1
ATOM 2171 C C . SER A 1 269 ? -15.396 7.336 22.321 1.00 78.12 269 SER A C 1
ATOM 2173 O O . SER A 1 269 ? -15.104 7.336 21.125 1.00 78.12 269 SER A O 1
ATOM 2175 N N . LEU A 1 270 ? -16.316 6.535 22.855 1.00 74.62 270 LEU A N 1
ATOM 2176 C CA . LEU A 1 270 ? -17.149 5.599 22.113 1.00 74.62 270 LEU A CA 1
ATOM 2177 C C . LEU A 1 270 ? -17.968 6.316 21.033 1.00 74.62 270 LEU A C 1
ATOM 2179 O O . LEU A 1 270 ? -17.931 5.920 19.867 1.00 74.62 270 LEU A O 1
ATOM 2183 N N . TYR A 1 271 ? -18.620 7.423 21.393 1.00 71.00 271 TYR A N 1
ATOM 2184 C CA . TYR A 1 271 ? -19.379 8.245 20.454 1.00 71.00 271 TYR A CA 1
ATOM 2185 C C . TYR A 1 271 ? -18.491 8.811 19.339 1.00 71.00 271 TYR A C 1
ATOM 2187 O O . TYR A 1 271 ? -18.844 8.714 18.168 1.00 71.00 271 TYR A O 1
ATOM 2195 N N . ARG A 1 272 ? -17.301 9.340 19.663 1.00 78.44 272 ARG A N 1
ATOM 2196 C CA . ARG A 1 272 ? -16.356 9.858 18.655 1.00 78.44 272 ARG A CA 1
ATOM 2197 C C . ARG A 1 272 ? -15.888 8.777 17.684 1.00 78.44 272 ARG A C 1
ATOM 2199 O O . ARG A 1 272 ? -15.888 9.032 16.483 1.00 78.44 272 ARG A O 1
ATOM 2206 N N . LEU A 1 273 ? -15.521 7.593 18.179 1.00 79.12 273 LEU A N 1
ATOM 2207 C CA . LEU A 1 273 ? -15.120 6.469 17.324 1.00 79.12 273 LEU A CA 1
ATOM 2208 C C . LEU A 1 273 ? -16.272 6.013 16.421 1.00 79.12 273 LEU A C 1
ATOM 2210 O O . LEU A 1 273 ? -16.061 5.754 15.238 1.00 79.12 273 LEU A O 1
ATOM 2214 N N . CYS A 1 274 ? -17.498 5.987 16.948 1.00 69.94 274 CYS A N 1
ATOM 2215 C CA . CYS A 1 274 ? -18.679 5.662 16.155 1.00 69.94 274 CYS A CA 1
ATOM 2216 C C . CYS A 1 274 ? -18.996 6.739 15.114 1.00 69.94 274 CYS A C 1
ATOM 2218 O O . CYS A 1 274 ? -19.3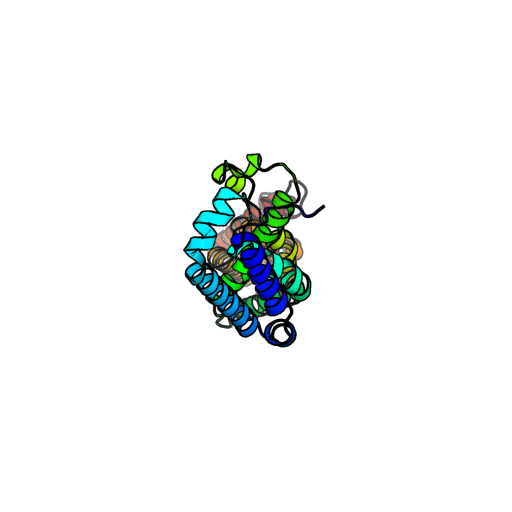29 6.412 13.985 1.00 69.94 274 CYS A O 1
ATOM 2220 N N . CYS A 1 275 ? -18.842 8.025 15.426 1.00 70.00 275 CYS A N 1
ATOM 2221 C CA . CYS A 1 275 ? -19.006 9.085 14.429 1.00 70.00 275 CYS A CA 1
ATOM 2222 C C . CYS A 1 275 ? -17.921 9.035 13.343 1.00 70.00 275 CYS A C 1
ATOM 2224 O O . CYS A 1 275 ? -18.209 9.283 12.175 1.00 70.00 275 CYS A O 1
ATOM 2226 N N . GLN A 1 276 ? -16.685 8.676 13.699 1.00 74.62 276 GLN A N 1
ATOM 2227 C CA . GLN A 1 276 ? -15.620 8.445 12.719 1.00 74.62 276 GLN A CA 1
ATOM 2228 C C . GLN A 1 276 ? -15.936 7.246 11.814 1.00 74.62 276 GLN A C 1
ATOM 2230 O O . GLN A 1 276 ? -15.651 7.300 10.619 1.00 74.62 276 GLN A O 1
ATOM 2235 N N . SER A 1 277 ? -16.586 6.202 12.339 1.00 62.28 277 SER A N 1
ATOM 2236 C CA . SER A 1 277 ? -17.083 5.082 11.530 1.00 62.28 277 SER A CA 1
ATOM 2237 C C . SER A 1 277 ? -18.422 5.367 10.827 1.00 62.28 277 SER A C 1
ATOM 2239 O O . SER A 1 277 ? -18.765 4.674 9.882 1.00 62.28 277 SER A O 1
ATOM 2241 N N . GLN A 1 278 ? -19.171 6.409 11.195 1.00 56.19 278 GLN A N 1
ATOM 2242 C CA . GLN A 1 278 ? -20.365 6.881 10.472 1.00 56.19 278 GLN A CA 1
ATOM 2243 C C . GLN A 1 278 ? -20.053 7.658 9.188 1.00 56.19 278 GLN A C 1
ATOM 2245 O O . GLN A 1 278 ? -20.960 7.903 8.399 1.00 56.19 278 GLN A O 1
ATOM 2250 N N . ALA A 1 279 ? -18.787 7.997 8.920 1.00 50.81 279 ALA A N 1
ATOM 2251 C CA . ALA A 1 279 ? -18.349 8.460 7.598 1.00 50.81 279 ALA A CA 1
ATOM 2252 C C . ALA A 1 279 ? -18.476 7.370 6.499 1.00 50.81 279 ALA A C 1
ATOM 2254 O O . ALA A 1 279 ? -18.025 7.552 5.369 1.00 50.81 279 ALA A O 1
ATOM 2255 N N . LEU A 1 280 ? -19.071 6.224 6.835 1.00 51.31 280 LEU A N 1
ATOM 2256 C CA . LEU A 1 280 ? -19.388 5.097 5.975 1.00 51.31 280 LEU A CA 1
ATOM 2257 C C . LEU A 1 280 ? -20.876 5.154 5.579 1.00 51.31 280 LEU A C 1
ATOM 2259 O O . LEU A 1 280 ? -21.714 5.488 6.408 1.00 51.31 280 LEU A O 1
ATOM 2263 N N . GLU A 1 281 ? -21.178 4.851 4.310 1.00 46.78 281 GLU A N 1
ATOM 2264 C CA . GLU A 1 281 ? -22.491 4.964 3.635 1.00 46.78 281 GLU A CA 1
ATOM 2265 C C . GLU A 1 281 ? -23.744 4.704 4.519 1.00 46.78 281 GLU A C 1
ATOM 2267 O O . GLU A 1 281 ? -23.743 3.781 5.346 1.00 46.78 281 GLU A O 1
ATOM 2272 N N . PRO A 1 282 ? -24.860 5.436 4.302 1.00 43.62 282 PRO A N 1
ATOM 2273 C CA . PRO A 1 282 ? -26.120 5.198 5.007 1.00 43.62 282 PRO A CA 1
ATOM 2274 C C . PRO A 1 282 ? -26.599 3.747 4.825 1.00 43.62 282 PRO A C 1
ATOM 2276 O O . PRO A 1 282 ? -26.797 3.288 3.704 1.00 43.62 282 PRO A O 1
ATOM 2279 N N . GLY A 1 283 ? -26.799 3.027 5.936 1.00 51.69 283 GLY A N 1
ATOM 2280 C CA . GLY A 1 283 ? -27.235 1.620 5.944 1.00 51.69 283 GLY A CA 1
ATOM 2281 C C . GLY A 1 283 ? -26.270 0.642 6.625 1.00 51.69 283 GLY A C 1
ATOM 2282 O O . GLY A 1 283 ? -26.625 -0.518 6.811 1.00 51.69 283 GLY A O 1
ATOM 2283 N N . GLN A 1 284 ? -25.077 1.087 7.033 1.00 54.19 284 GLN A N 1
ATOM 2284 C CA . GLN A 1 284 ? -24.122 0.252 7.775 1.00 54.19 284 GLN A CA 1
ATOM 2285 C C . GLN A 1 284 ? -24.391 0.240 9.291 1.00 54.19 284 GLN A C 1
ATOM 2287 O O . GLN A 1 284 ? -24.875 1.222 9.861 1.00 54.19 284 GLN A O 1
ATOM 2292 N N . THR A 1 285 ? -24.020 -0.859 9.957 1.00 54.25 285 THR A N 1
ATOM 2293 C CA . THR A 1 285 ? -24.222 -1.117 11.397 1.00 54.25 285 THR A CA 1
ATOM 2294 C C . THR A 1 285 ? -23.736 0.045 12.274 1.00 54.25 285 THR A C 1
ATOM 2296 O O . THR A 1 285 ? -24.430 0.447 13.202 1.00 54.25 285 THR A O 1
ATOM 2299 N N . ALA A 1 286 ? -22.612 0.681 11.916 1.00 45.94 286 ALA A N 1
ATOM 2300 C CA . ALA A 1 286 ? -22.050 1.860 12.590 1.00 45.94 286 ALA A CA 1
ATOM 2301 C C . ALA A 1 286 ? -23.029 3.046 12.728 1.00 45.94 286 ALA A C 1
ATOM 2303 O O . ALA A 1 286 ? -23.065 3.718 13.761 1.00 45.94 286 ALA A O 1
ATOM 2304 N N . TYR A 1 287 ? -23.860 3.294 11.710 1.00 51.75 287 TYR A N 1
ATOM 2305 C CA . TYR A 1 287 ? -24.866 4.357 11.741 1.00 51.75 287 TYR A CA 1
ATOM 2306 C C . TYR A 1 287 ? -25.988 4.048 12.731 1.00 51.75 287 TYR A C 1
ATOM 2308 O O . TYR A 1 287 ? -26.335 4.887 13.568 1.00 51.75 287 TYR A O 1
ATOM 2316 N N . GLN A 1 288 ? -26.501 2.818 12.691 1.00 56.94 288 GLN A N 1
ATOM 2317 C CA . GLN A 1 288 ? -27.521 2.340 13.625 1.00 56.94 288 GLN A CA 1
ATOM 2318 C C . GLN A 1 288 ? -26.996 2.349 15.073 1.00 56.94 288 GLN A C 1
ATOM 2320 O O . GLN A 1 288 ? -27.712 2.750 15.990 1.00 56.94 288 GLN A O 1
ATOM 2325 N N . LEU A 1 289 ? -25.716 2.023 15.266 1.00 54.25 289 LEU A N 1
ATOM 2326 C CA . LEU A 1 289 ? -25.040 2.003 16.566 1.00 54.25 289 LEU A CA 1
ATOM 2327 C C . LEU A 1 289 ? -24.873 3.388 17.196 1.00 54.25 289 LEU A C 1
ATOM 2329 O O . LEU A 1 289 ? -25.204 3.560 18.367 1.00 54.25 289 LEU A O 1
ATOM 2333 N N . ALA A 1 290 ? -24.423 4.404 16.454 1.00 52.62 290 ALA A N 1
ATOM 2334 C CA . ALA A 1 290 ? -24.333 5.748 17.038 1.00 52.62 290 ALA A CA 1
ATOM 2335 C C . ALA A 1 290 ? -25.710 6.407 17.236 1.00 52.62 290 ALA A C 1
ATOM 2337 O O . ALA A 1 290 ? -25.851 7.284 18.086 1.00 52.62 290 ALA A O 1
ATOM 2338 N N . THR A 1 291 ? -26.748 5.941 16.534 1.00 59.22 291 THR A N 1
ATOM 2339 C CA . THR A 1 291 ? -28.137 6.309 16.858 1.00 59.22 291 THR A CA 1
ATOM 2340 C C . THR A 1 291 ? -28.561 5.706 18.204 1.00 59.22 291 THR A C 1
ATOM 2342 O O . THR A 1 291 ? -29.170 6.401 19.010 1.00 59.22 291 THR A O 1
ATOM 2345 N N . ARG A 1 292 ? -28.151 4.460 18.487 1.00 57.94 292 ARG A N 1
ATOM 2346 C CA . ARG A 1 292 ? -28.393 3.750 19.757 1.00 57.94 292 ARG A CA 1
ATOM 2347 C C . ARG A 1 292 ? -27.643 4.348 20.956 1.00 57.94 292 ARG A C 1
ATOM 2349 O O . ARG A 1 292 ? -28.139 4.265 22.065 1.00 57.94 292 ARG A O 1
ATOM 2356 N N . MET A 1 293 ? -26.478 4.972 20.749 1.00 53.97 293 MET A N 1
ATOM 2357 C CA . MET A 1 293 ? -25.788 5.747 21.800 1.00 53.97 293 MET A CA 1
ATOM 2358 C C . MET A 1 293 ? -26.477 7.072 22.141 1.00 53.97 293 MET A C 1
ATOM 2360 O O . MET A 1 293 ? -26.208 7.650 23.191 1.00 53.97 293 MET A O 1
ATOM 2364 N N . ARG A 1 294 ? -27.275 7.611 21.214 1.00 52.62 294 ARG A N 1
ATOM 2365 C CA . ARG A 1 294 ? -27.918 8.921 21.357 1.00 52.62 294 ARG A CA 1
ATOM 2366 C C . ARG A 1 294 ? -29.258 8.842 22.094 1.00 52.62 294 ARG A C 1
ATOM 2368 O O . ARG A 1 294 ? -29.703 9.867 22.605 1.00 52.62 294 ARG A O 1
ATOM 2375 N N . SER A 1 295 ? -29.898 7.671 22.070 1.00 48.31 295 SER A N 1
ATOM 2376 C CA . SER A 1 295 ? -31.163 7.341 22.742 1.00 48.31 295 SER A CA 1
ATOM 2377 C C . SER A 1 295 ? -30.934 6.862 24.165 1.00 48.31 295 SER A C 1
ATOM 2379 O O . SER A 1 295 ? -31.680 7.324 25.051 1.00 48.31 295 SER A O 1
#

Secondary structure (DSSP, 8-state):
-------HHHHHHHHHHHHHHHHHTSHHHHHHHHT--HHHHHHHHHHHHHHHHHHHHHTHHHHHHHHHHHTPPPHHHHHHHHHIIIIIHHHHHHHHHHHHHHHHHHHHT----HHHHHHHHHHHHHHHHHHHHHHHHHSS-GGGGS-HHHHHHHTSS-HHIIIIIIHHHHHHHHHHHHHHHHHHHHHS-HHHHHHHHHHHHHHHHHHHHHHS-TTHHHHHHHHHHIIIIITTHHHHHHHHHHHHHHHHHGGGGSS-----HHHHHHHHHHHHHHHHHTTS-TTSHHHHHHHHHH-

Organism: NCBI:txid89044

Sequence (295 aa):
MSNLSTTSGEVFYERICQFISTYVKSNNVLGNIEKADLPEFIAIWQSYKLMIKWIVHLFMHLESSVIRLNELLTLTSVALVNFQQSVYSTFHSNLTALCLSLILKEREGELIDVSLLQESLQIYLMMGLASMIDTAFATEKREKLKNIDAALRVYEYTSFYLRDYEGAILQSTRDFYQHKSSEWLGSMDVPSYINRVREALQQEEARCAQYLSSGTKPKLVRVVLVECVVAHSDHIFDAARDMLWAMYDNSQSEDTFEFPAEKTSLVQSLYRLCCQSQALEPGQTAYQLATRMRS

Radius of gyration: 27.49 Å; chains: 1; bounding box: 58×34×103 Å

Foldseek 3Di:
DDDDDPDPLNVVVVVLLVVLLVVCQDCVNQVQLVPDALVSPLVSVVVLVVVLVVVCVVCVVSQVPVCVVPVDDHSVLSNLLSCLVRPCVVCLLVLQVNLLVQVVCVVVPDDDDLVSLQSSLVNLQSNLVSVVVVVCVVDPCPPVCPPVVVVVVVPLDRPRCVVRHLVSNLVSLLVVLLVVLVVCLVPHALVVLLVVLVVVLVVLLVSCVSHNRPVSSLSSSLSSLCNNDVVCPVVSVVRLVVVVVVVVVVCVVPPDPDPPPVNVVSLVSSLVSLVSNVVDDPPGSSVVSNVVSVD

InterPro domains:
  IPR001373 Cullin, N-terminal [PF00888] (8-278)
  IPR016159 Cullin repeat-like-containing domain superfamily [SSF74788] (8-277)
  IPR045093 Cullin [PTHR11932] (11-277)